Protein AF-A0A3D4AGC6-F1 (afdb_monomer)

pLDDT: mean 80.25, std 16.66, range [33.91, 98.38]

Sequence (255 aa):
MLALLFFLFFFLFILLYLIDRIMFFFGFSIHANLIHKTMGMQKKEKIRKAVYKWEDGYKKKRRNISKEISTKILPESINKVDKSLLKFFEDNLFDPAIHSITIPDSPGNYIIALKPNSKLAIKGFNPVYKQIKKYNVIYVGKASKSLYKRDYKQHFKGNNSGSSTLRKSIGVLMGLKKIKRDLGVNNKTKFEIRDEERITNWMHKNLVMFYFVNEQYDAVEQKLLDYFSPPLNLKGINSEINKEIRQYLFTIRNK

Solvent-accessible surface area (backbone atoms only — not comparable to full-atom values): 14312 Å² total; per-residue (Å²): 113,70,68,59,54,51,49,51,53,51,50,52,47,51,50,49,50,49,48,49,53,51,29,54,74,70,70,58,78,79,57,68,68,60,59,64,75,73,60,56,70,70,61,55,50,53,53,50,54,51,51,51,57,51,53,50,52,53,52,52,52,17,54,51,51,37,54,65,48,64,71,59,82,70,69,98,68,82,87,68,81,46,72,73,62,50,46,54,25,70,77,34,70,45,39,72,73,79,51,76,95,64,64,32,72,35,27,10,33,38,39,35,21,29,38,76,94,47,77,78,61,57,81,97,60,82,81,68,61,43,63,58,92,79,22,41,36,38,33,69,44,65,21,92,63,21,37,28,61,51,43,47,52,34,63,71,39,72,83,29,33,59,82,18,68,66,48,42,53,52,35,43,44,70,68,52,71,74,38,74,61,53,98,61,92,60,93,46,42,22,56,49,70,71,55,28,48,53,45,41,55,49,45,38,75,29,36,35,35,29,33,38,71,39,89,61,24,70,64,52,38,47,42,48,29,62,68,42,34,31,45,66,46,83,67,79,58,88,58,76,62,39,41,69,52,23,51,54,50,53,52,64,70,72,108

Radius of gyration: 21.25 Å; Cα contacts (8 Å, |Δi|>4): 342; chains: 1; bounding box: 61×53×45 Å

Structure (mmCIF, N/CA/C/O backbone):
data_AF-A0A3D4AGC6-F1
#
_entry.id   AF-A0A3D4AGC6-F1
#
loop_
_atom_site.group_PDB
_atom_site.id
_atom_site.type_symbol
_atom_site.label_atom_id
_atom_site.label_alt_id
_atom_site.label_comp_id
_atom_site.label_asym_id
_atom_site.label_entity_id
_atom_site.label_seq_id
_atom_site.pdbx_PDB_ins_code
_atom_site.Cartn_x
_atom_site.Cartn_y
_atom_site.Cartn_z
_atom_site.occupancy
_atom_site.B_iso_or_equiv
_atom_site.auth_seq_id
_atom_site.auth_comp_id
_atom_site.auth_asym_id
_atom_site.auth_atom_id
_atom_site.pdbx_PDB_model_num
ATOM 1 N N . MET A 1 1 ? 41.172 -34.493 -11.309 1.00 58.22 1 MET A N 1
ATOM 2 C CA . MET A 1 1 ? 40.716 -34.348 -9.905 1.00 58.22 1 MET A CA 1
ATOM 3 C C . MET A 1 1 ? 40.691 -32.887 -9.432 1.00 58.22 1 MET A C 1
ATOM 5 O O . MET A 1 1 ? 39.634 -32.438 -9.008 1.00 58.22 1 MET A O 1
ATOM 9 N N . LEU A 1 2 ? 41.772 -32.103 -9.588 1.00 54.50 2 LEU A N 1
ATOM 10 C CA . LEU A 1 2 ? 41.809 -30.678 -9.185 1.00 54.50 2 LEU A CA 1
ATOM 11 C C . LEU A 1 2 ? 40.757 -29.774 -9.862 1.00 54.50 2 LEU A C 1
ATOM 13 O O . LEU A 1 2 ? 40.160 -28.930 -9.200 1.00 54.50 2 LEU A O 1
ATOM 17 N N . ALA A 1 3 ? 40.484 -29.960 -11.156 1.00 56.06 3 ALA A N 1
ATOM 18 C CA . ALA A 1 3 ? 39.489 -29.154 -11.874 1.00 56.06 3 ALA A CA 1
ATOM 19 C C . ALA A 1 3 ? 38.048 -29.391 -11.377 1.00 56.06 3 ALA A C 1
ATOM 21 O O . ALA A 1 3 ? 37.243 -28.464 -11.337 1.00 56.06 3 ALA A O 1
ATOM 22 N N . LEU A 1 4 ? 37.741 -30.619 -10.943 1.00 58.09 4 LEU A N 1
ATOM 23 C CA . LEU A 1 4 ? 36.427 -30.985 -10.412 1.00 58.09 4 LEU A CA 1
ATOM 24 C C . LEU A 1 4 ? 36.202 -30.364 -9.024 1.00 58.09 4 LEU A C 1
ATOM 26 O O . LEU A 1 4 ? 35.142 -29.808 -8.753 1.00 58.09 4 LEU A O 1
ATOM 30 N N . LEU A 1 5 ? 37.243 -30.384 -8.184 1.00 55.34 5 LEU A N 1
A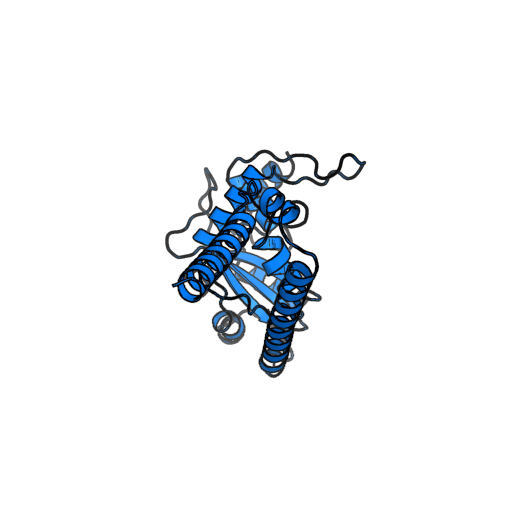TOM 31 C CA . LEU A 1 5 ? 37.276 -29.702 -6.887 1.00 55.34 5 LEU A CA 1
ATOM 32 C C . LEU A 1 5 ? 37.104 -28.186 -7.036 1.00 55.34 5 LEU A C 1
ATOM 34 O O . LEU A 1 5 ? 36.332 -27.582 -6.294 1.00 55.34 5 LEU A O 1
ATOM 38 N N . PHE A 1 6 ? 37.750 -27.576 -8.033 1.00 63.84 6 PHE A N 1
ATOM 39 C CA . PHE A 1 6 ? 37.593 -26.151 -8.327 1.00 63.84 6 PHE A CA 1
ATOM 40 C C . PHE A 1 6 ? 36.160 -25.797 -8.755 1.00 63.84 6 PHE A C 1
ATOM 42 O O . PHE A 1 6 ? 35.604 -24.802 -8.288 1.00 63.84 6 PHE A O 1
ATOM 49 N N . PHE A 1 7 ? 35.535 -26.629 -9.593 1.00 64.00 7 PHE A N 1
ATOM 50 C CA . PHE A 1 7 ? 34.146 -26.439 -10.016 1.00 64.00 7 PHE A CA 1
ATOM 51 C C . PHE A 1 7 ? 33.155 -26.587 -8.861 1.00 64.00 7 PHE A C 1
ATOM 53 O O . PHE A 1 7 ? 32.257 -25.755 -8.728 1.00 64.00 7 PHE A O 1
ATOM 60 N N . LEU A 1 8 ? 33.344 -27.584 -7.991 1.00 62.94 8 LEU A N 1
ATOM 61 C CA . LEU A 1 8 ? 32.506 -27.760 -6.805 1.00 62.94 8 LEU A CA 1
ATOM 62 C C . LEU A 1 8 ? 32.620 -26.560 -5.861 1.00 62.94 8 LEU A C 1
ATOM 64 O O . LEU A 1 8 ? 31.611 -26.048 -5.382 1.00 62.94 8 LEU A O 1
ATOM 68 N N . PHE A 1 9 ? 33.841 -26.065 -5.644 1.00 61.41 9 PHE A N 1
ATOM 69 C CA . PHE A 1 9 ? 34.087 -24.909 -4.786 1.00 61.41 9 PHE A CA 1
ATOM 70 C C . PHE A 1 9 ? 33.489 -23.625 -5.376 1.00 61.41 9 PHE A C 1
ATOM 72 O O . PHE A 1 9 ? 32.923 -22.801 -4.659 1.00 61.41 9 PHE A O 1
ATOM 79 N N . PHE A 1 10 ? 33.562 -23.463 -6.698 1.00 62.25 10 PHE A N 1
ATOM 80 C CA . PHE A 1 10 ? 32.951 -22.343 -7.408 1.00 62.25 10 PHE A CA 1
ATOM 81 C C . PHE A 1 10 ? 31.418 -22.389 -7.352 1.00 62.25 10 PHE A C 1
ATOM 83 O O . PHE A 1 10 ? 30.781 -21.357 -7.136 1.00 62.25 10 PHE A O 1
ATOM 90 N N . PHE A 1 11 ? 30.825 -23.577 -7.483 1.00 69.88 11 PHE A N 1
ATOM 91 C CA . PHE A 1 11 ? 29.379 -23.764 -7.407 1.00 69.88 11 PHE A CA 1
ATOM 92 C C . PHE A 1 11 ? 28.850 -23.550 -5.985 1.00 69.88 11 PHE A C 1
ATOM 94 O O . PHE A 1 11 ? 27.895 -22.800 -5.793 1.00 69.88 11 PHE A O 1
ATOM 101 N N . LEU A 1 12 ? 29.530 -24.109 -4.977 1.00 61.00 12 LEU A N 1
ATOM 102 C CA . LEU A 1 12 ? 29.232 -23.873 -3.564 1.00 61.00 12 LEU A CA 1
ATOM 103 C C . LEU A 1 12 ? 29.352 -22.382 -3.215 1.00 61.00 12 LEU A C 1
ATOM 105 O O . LEU A 1 12 ? 28.533 -21.848 -2.478 1.00 61.00 12 LEU A O 1
ATOM 109 N N . PHE A 1 13 ? 30.319 -21.678 -3.805 1.00 59.56 13 PHE A N 1
ATOM 110 C CA . PHE A 1 13 ? 30.496 -20.239 -3.623 1.00 59.56 13 PHE A CA 1
ATOM 111 C C . PHE A 1 13 ? 29.376 -19.406 -4.266 1.00 59.56 13 PHE A C 1
ATOM 113 O O . PHE A 1 13 ? 28.911 -18.440 -3.662 1.00 59.56 13 PHE A O 1
ATOM 120 N N . ILE A 1 14 ? 28.914 -19.766 -5.469 1.00 65.69 14 ILE A N 1
ATOM 121 C CA . ILE A 1 14 ? 27.745 -19.126 -6.095 1.00 65.69 14 ILE A CA 1
ATOM 122 C C . ILE A 1 14 ? 26.499 -19.375 -5.251 1.00 65.69 14 ILE A C 1
ATOM 124 O O . ILE A 1 14 ? 25.728 -18.446 -5.020 1.00 65.69 14 ILE A O 1
ATOM 128 N N . LEU A 1 15 ? 26.331 -20.603 -4.761 1.00 67.44 15 LEU A N 1
ATOM 129 C CA . LEU A 1 15 ? 25.211 -20.984 -3.917 1.00 67.44 15 LEU A CA 1
ATOM 130 C C . LEU A 1 15 ? 25.224 -20.195 -2.602 1.00 67.44 15 LEU A C 1
ATOM 132 O O . LEU A 1 15 ? 24.216 -19.591 -2.261 1.00 67.44 15 LEU A O 1
ATOM 136 N N . LEU A 1 16 ? 26.370 -20.103 -1.922 1.00 54.12 16 LEU A N 1
ATOM 137 C CA . LEU A 1 16 ? 26.536 -19.317 -0.697 1.00 54.12 16 LEU A CA 1
ATOM 138 C C . LEU A 1 16 ? 26.345 -17.816 -0.935 1.00 54.12 16 LEU A C 1
ATOM 140 O O . LEU A 1 16 ? 25.724 -17.156 -0.115 1.00 54.12 16 LEU A O 1
ATOM 144 N N . TYR A 1 17 ? 26.798 -17.269 -2.067 1.00 62.97 17 TYR A N 1
ATOM 145 C CA . TYR A 1 17 ? 26.553 -15.867 -2.426 1.00 62.97 17 TYR A CA 1
ATOM 146 C C . TYR A 1 17 ? 25.074 -15.594 -2.728 1.00 62.97 17 TYR A C 1
ATOM 148 O O . TYR A 1 17 ? 24.549 -14.541 -2.358 1.00 62.97 17 TYR A O 1
ATOM 156 N N . LEU A 1 18 ? 24.386 -16.529 -3.392 1.00 61.81 18 LEU A N 1
ATOM 157 C CA . LEU A 1 18 ? 22.941 -16.448 -3.582 1.00 61.81 18 LEU A CA 1
ATOM 158 C C . LEU A 1 18 ? 22.215 -16.556 -2.245 1.00 61.81 18 LEU A C 1
ATOM 160 O O . LEU A 1 18 ? 21.328 -15.747 -2.003 1.00 61.81 18 LEU A O 1
ATOM 164 N N . ILE A 1 19 ? 22.613 -17.484 -1.374 1.00 58.25 19 ILE A N 1
ATOM 165 C CA . ILE A 1 19 ? 22.057 -17.639 -0.028 1.00 58.25 19 ILE A CA 1
ATOM 166 C C . ILE A 1 19 ? 22.282 -16.361 0.778 1.00 58.25 19 ILE A C 1
ATOM 168 O O . ILE A 1 19 ? 21.319 -15.845 1.319 1.00 58.25 19 ILE A O 1
ATOM 172 N N . ASP A 1 20 ? 23.473 -15.764 0.771 1.00 47.31 20 ASP A N 1
ATOM 173 C CA . ASP A 1 20 ? 23.747 -14.494 1.456 1.00 47.31 20 ASP A CA 1
ATOM 174 C C . ASP A 1 20 ? 22.937 -13.331 0.874 1.00 47.31 20 ASP A C 1
ATOM 176 O O . ASP A 1 20 ? 22.474 -12.460 1.605 1.00 47.31 20 ASP A O 1
ATOM 180 N N . ARG A 1 21 ? 22.711 -13.301 -0.444 1.00 55.88 21 ARG A N 1
ATOM 181 C CA . ARG A 1 21 ? 21.845 -12.299 -1.085 1.00 55.88 21 ARG A CA 1
ATOM 182 C C . ARG A 1 21 ? 20.376 -12.512 -0.753 1.00 55.88 21 ARG A C 1
ATOM 184 O O . ARG A 1 21 ? 19.670 -11.522 -0.594 1.00 55.88 21 ARG A O 1
ATOM 191 N N . ILE A 1 22 ? 19.941 -13.763 -0.647 1.00 50.16 22 ILE A N 1
ATOM 192 C CA . ILE A 1 22 ? 18.605 -14.165 -0.211 1.00 50.16 22 ILE A CA 1
ATOM 193 C C . ILE A 1 22 ? 18.436 -13.818 1.277 1.00 50.16 22 ILE A C 1
ATOM 195 O O . ILE A 1 22 ? 17.457 -13.186 1.646 1.00 50.16 22 ILE A O 1
ATOM 199 N N . MET A 1 23 ? 19.425 -14.093 2.123 1.00 38.38 23 MET A N 1
ATOM 200 C CA . MET A 1 23 ? 19.427 -13.769 3.551 1.00 38.38 23 MET A CA 1
ATOM 201 C C . MET A 1 23 ? 19.531 -12.262 3.811 1.00 38.38 23 MET A C 1
ATOM 203 O O . MET A 1 23 ? 18.842 -11.760 4.691 1.00 38.38 23 MET A O 1
ATOM 207 N N . PHE A 1 24 ? 20.266 -11.507 2.988 1.00 40.19 24 PHE A N 1
ATOM 208 C CA . PHE A 1 24 ? 20.237 -10.038 2.961 1.00 40.19 24 PHE A CA 1
ATOM 209 C C . PHE A 1 24 ? 18.873 -9.505 2.500 1.00 40.19 24 PHE A C 1
ATOM 211 O O . PHE A 1 24 ? 18.422 -8.454 2.951 1.00 40.19 24 PHE A O 1
ATOM 218 N N . PHE A 1 25 ? 18.187 -10.242 1.623 1.00 42.44 25 PHE A N 1
ATOM 219 C CA . PHE A 1 25 ? 16.795 -9.980 1.258 1.00 42.44 25 PHE A CA 1
ATOM 220 C C . PHE A 1 25 ? 15.829 -10.236 2.432 1.00 42.44 25 PHE A C 1
ATOM 222 O O . PHE A 1 25 ? 14.788 -9.586 2.498 1.00 42.44 25 PHE A O 1
ATOM 229 N N . PHE A 1 26 ? 16.204 -11.119 3.366 1.00 38.00 26 PHE A N 1
ATOM 230 C CA . PHE A 1 26 ? 15.452 -11.500 4.570 1.00 38.00 26 PHE A CA 1
ATOM 231 C C . PHE A 1 26 ? 15.983 -10.902 5.892 1.00 38.00 26 PHE A C 1
ATOM 233 O O . PHE A 1 26 ? 15.492 -11.277 6.951 1.00 38.00 26 PHE A O 1
ATOM 240 N N . GLY A 1 27 ? 16.947 -9.973 5.864 1.00 33.91 27 GLY A N 1
ATOM 241 C CA . GLY A 1 27 ? 17.413 -9.246 7.058 1.00 33.91 27 GLY A CA 1
ATOM 242 C C . GLY A 1 27 ? 18.473 -9.936 7.934 1.00 33.91 27 GLY A C 1
ATOM 243 O O . GLY A 1 27 ? 19.001 -9.322 8.858 1.00 33.91 27 GLY A O 1
ATOM 244 N N . PHE A 1 28 ? 18.892 -11.165 7.622 1.00 39.72 28 PHE A N 1
ATOM 245 C CA . PHE A 1 28 ? 19.992 -11.830 8.329 1.00 39.72 28 PHE A CA 1
ATOM 246 C C . PHE A 1 28 ? 21.336 -11.476 7.674 1.00 39.72 28 PHE A C 1
ATOM 248 O O . PHE A 1 28 ? 21.740 -12.089 6.690 1.00 39.72 28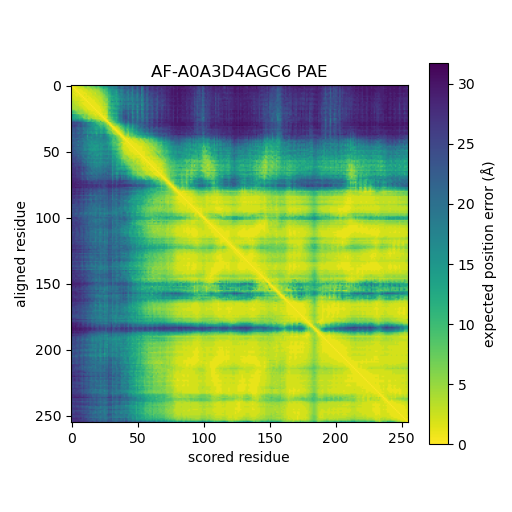 PHE A O 1
ATOM 255 N N . SER A 1 29 ? 22.051 -10.483 8.211 1.00 41.72 29 SER A N 1
ATOM 256 C CA . SER A 1 29 ? 23.400 -10.122 7.749 1.00 41.72 29 SER A CA 1
ATOM 257 C C . SER A 1 29 ? 24.447 -10.458 8.807 1.00 41.72 29 SER A C 1
ATOM 259 O O . SER A 1 29 ? 24.748 -9.628 9.660 1.00 41.72 29 SER A O 1
ATOM 261 N N . ILE A 1 30 ? 25.038 -11.653 8.722 1.00 41.41 30 ILE A N 1
ATOM 262 C CA . ILE A 1 30 ? 26.238 -12.006 9.507 1.00 41.41 30 ILE A CA 1
ATOM 263 C C . ILE A 1 30 ? 27.437 -12.355 8.593 1.00 41.41 30 ILE A C 1
ATOM 265 O O . ILE A 1 30 ? 28.574 -12.084 8.965 1.00 41.41 30 ILE A O 1
ATOM 269 N N . HIS A 1 31 ? 27.228 -12.824 7.353 1.00 41.22 31 HIS A N 1
ATOM 270 C CA . HIS A 1 31 ? 28.312 -13.394 6.526 1.00 41.22 31 HIS A CA 1
ATOM 271 C C . HIS A 1 31 ? 28.899 -12.484 5.428 1.00 41.22 31 HIS A C 1
ATOM 273 O O . HIS A 1 31 ? 30.053 -12.676 5.031 1.00 41.22 31 HIS A O 1
ATOM 279 N N . ALA A 1 32 ? 28.203 -11.414 5.019 1.00 43.31 32 ALA A N 1
ATOM 280 C CA . ALA A 1 32 ? 28.687 -10.510 3.967 1.00 43.31 32 ALA A CA 1
ATOM 281 C C . ALA A 1 32 ? 30.045 -9.856 4.303 1.00 43.31 32 ALA A C 1
ATOM 283 O O . ALA A 1 32 ? 30.882 -9.682 3.417 1.00 43.31 32 ALA A O 1
ATOM 284 N N . ASN A 1 33 ? 30.304 -9.555 5.581 1.00 39.88 33 ASN A N 1
ATOM 285 C CA . ASN A 1 33 ? 31.579 -8.984 6.034 1.00 39.88 33 ASN A CA 1
ATOM 286 C C . ASN A 1 33 ? 32.749 -9.984 5.985 1.00 39.88 33 ASN A C 1
ATOM 288 O O . ASN A 1 33 ? 33.891 -9.570 5.776 1.00 39.88 33 ASN A O 1
ATOM 292 N N . LEU A 1 34 ? 32.485 -11.287 6.124 1.00 40.34 34 LEU A N 1
ATOM 293 C CA . LEU A 1 34 ? 33.517 -12.330 6.091 1.00 40.34 34 LEU A CA 1
ATOM 294 C C . LEU A 1 34 ? 33.984 -12.609 4.649 1.00 40.34 34 LEU A C 1
ATOM 296 O O . LEU A 1 34 ? 35.178 -12.740 4.386 1.00 40.34 34 LEU A O 1
ATOM 300 N N . ILE A 1 35 ? 33.046 -12.602 3.695 1.00 46.09 35 ILE A N 1
ATOM 301 C CA . ILE A 1 35 ? 33.313 -12.785 2.257 1.00 46.09 35 ILE A CA 1
ATOM 302 C C . ILE A 1 35 ? 34.001 -11.545 1.648 1.00 46.09 35 ILE A C 1
ATOM 304 O O . ILE A 1 35 ? 34.829 -11.653 0.740 1.00 46.09 35 ILE A O 1
ATOM 308 N N . HIS A 1 36 ? 33.710 -10.344 2.164 1.00 47.53 36 HIS A N 1
ATOM 309 C CA . HIS A 1 36 ? 34.314 -9.096 1.680 1.00 47.53 36 HIS A CA 1
ATOM 310 C C . HIS A 1 36 ? 35.822 -8.991 1.976 1.00 47.53 36 HIS A C 1
ATOM 312 O O . HIS A 1 36 ? 36.560 -8.388 1.182 1.00 47.53 36 HIS A O 1
ATOM 318 N N . LYS A 1 37 ? 36.273 -9.591 3.090 1.00 53.34 37 LYS A N 1
ATOM 319 C CA . LYS A 1 37 ? 37.669 -9.578 3.562 1.00 53.34 37 LYS A CA 1
ATOM 320 C C . LYS A 1 37 ? 38.602 -10.518 2.786 1.00 53.34 37 LYS A C 1
ATOM 322 O O . LYS A 1 37 ? 39.795 -10.253 2.748 1.00 53.34 37 LYS A O 1
ATOM 327 N N . THR A 1 38 ? 38.087 -11.563 2.135 1.00 51.38 38 THR A N 1
ATOM 328 C CA . THR A 1 38 ? 38.905 -12.650 1.550 1.00 51.38 38 THR A CA 1
ATOM 329 C C . THR A 1 38 ? 39.002 -12.642 0.017 1.00 51.38 38 THR A C 1
ATOM 331 O O . THR A 1 38 ? 39.802 -13.379 -0.554 1.00 51.38 38 THR A O 1
ATOM 334 N N . MET A 1 39 ? 38.228 -11.811 -0.694 1.00 59.88 39 MET A N 1
ATOM 335 C CA . MET A 1 39 ? 38.238 -11.789 -2.167 1.00 59.88 39 MET A CA 1
ATOM 336 C C . MET A 1 39 ? 39.239 -10.801 -2.785 1.00 59.88 39 MET A C 1
ATOM 338 O O . MET A 1 39 ? 39.182 -9.595 -2.527 1.00 59.88 39 MET A O 1
ATOM 342 N N . GLY A 1 40 ? 40.045 -11.311 -3.723 1.00 67.25 40 GLY A N 1
ATOM 343 C CA . GLY A 1 40 ? 40.912 -10.520 -4.600 1.00 67.25 40 GLY A CA 1
ATOM 344 C C . GLY A 1 40 ? 40.146 -9.570 -5.535 1.00 67.25 40 GLY A C 1
ATOM 345 O O . GLY A 1 40 ? 39.026 -9.846 -5.978 1.00 67.25 40 GLY A O 1
ATOM 346 N N . MET A 1 41 ? 40.773 -8.434 -5.847 1.00 61.47 41 MET A N 1
ATOM 347 C CA . MET A 1 41 ? 40.173 -7.270 -6.518 1.00 61.47 41 MET A CA 1
ATOM 348 C C . MET A 1 41 ? 39.536 -7.594 -7.888 1.00 61.47 41 MET A C 1
ATOM 350 O O . MET A 1 41 ? 38.434 -7.137 -8.186 1.00 61.47 41 MET A O 1
ATOM 354 N N . GLN A 1 42 ? 40.156 -8.468 -8.689 1.00 63.22 42 GLN A N 1
ATOM 355 C CA . GLN A 1 42 ? 39.627 -8.872 -10.002 1.00 63.22 42 GLN A CA 1
ATOM 356 C C . GLN A 1 42 ? 38.310 -9.665 -9.918 1.00 63.22 42 GLN A C 1
ATOM 358 O O . GLN A 1 42 ? 37.429 -9.511 -10.769 1.00 63.22 42 GLN A O 1
ATOM 363 N N . LYS A 1 43 ? 38.140 -10.503 -8.884 1.00 62.78 43 LYS A N 1
ATOM 364 C CA . LYS A 1 43 ? 36.906 -11.281 -8.672 1.00 62.78 43 LYS A CA 1
ATOM 365 C C . LYS A 1 43 ? 35.752 -10.363 -8.259 1.00 62.78 43 LYS A C 1
ATOM 367 O O . LYS A 1 43 ? 34.635 -10.535 -8.747 1.00 62.78 43 LYS A O 1
ATOM 372 N N . LYS A 1 44 ? 36.041 -9.336 -7.448 1.00 60.97 44 LYS A N 1
ATOM 373 C CA . LYS A 1 44 ? 35.082 -8.281 -7.073 1.00 60.97 44 LYS A CA 1
ATOM 374 C C . LYS A 1 44 ? 34.577 -7.522 -8.303 1.00 60.97 44 LYS A C 1
ATOM 376 O O . LYS A 1 44 ? 33.368 -7.362 -8.460 1.00 60.97 44 LYS A O 1
ATOM 381 N N . GLU A 1 45 ? 35.472 -7.138 -9.211 1.00 68.19 45 GLU A N 1
ATOM 382 C CA . GLU A 1 45 ? 35.090 -6.386 -10.413 1.00 68.19 45 GLU A CA 1
ATOM 383 C C . GLU A 1 45 ? 34.267 -7.225 -11.406 1.00 68.19 45 GLU A C 1
ATOM 385 O O . GLU A 1 45 ? 33.294 -6.730 -11.976 1.00 68.19 45 GLU A O 1
ATOM 390 N N . LYS A 1 46 ? 34.572 -8.522 -11.570 1.00 67.31 46 LYS A N 1
ATOM 391 C CA . LYS A 1 46 ? 33.747 -9.433 -12.390 1.00 67.31 46 LYS A CA 1
ATOM 392 C C . LYS A 1 46 ? 32.320 -9.565 -11.850 1.00 67.31 46 LYS A C 1
ATOM 394 O O . LYS A 1 46 ? 31.368 -9.452 -12.622 1.00 67.31 46 LYS A O 1
ATOM 399 N N . ILE A 1 47 ? 32.164 -9.756 -10.537 1.00 60.84 47 ILE A N 1
ATOM 400 C CA . ILE A 1 47 ? 30.844 -9.821 -9.886 1.00 60.84 47 ILE A CA 1
ATOM 401 C C . ILE A 1 47 ? 30.101 -8.495 -10.072 1.00 60.84 47 ILE A C 1
ATOM 403 O O . ILE A 1 47 ? 28.939 -8.488 -10.471 1.00 60.84 47 ILE A O 1
ATOM 407 N N . ARG A 1 48 ? 30.781 -7.367 -9.849 1.00 63.56 48 ARG A N 1
ATOM 408 C CA . ARG A 1 48 ? 30.217 -6.026 -10.027 1.00 63.56 48 ARG A CA 1
ATOM 409 C C . ARG A 1 48 ? 29.693 -5.812 -11.451 1.00 63.56 48 ARG A C 1
ATOM 411 O O . ARG A 1 48 ? 28.537 -5.429 -11.616 1.00 63.56 48 ARG A O 1
ATOM 418 N N . LYS A 1 49 ? 30.489 -6.125 -12.479 1.00 67.88 49 LYS A N 1
ATOM 419 C CA . LYS A 1 49 ? 30.077 -6.025 -13.893 1.00 67.88 49 LYS A CA 1
ATOM 420 C C . LYS A 1 49 ? 28.887 -6.932 -14.228 1.00 67.88 49 LYS A C 1
ATOM 422 O O . LYS A 1 49 ? 27.976 -6.501 -14.934 1.00 67.88 49 LYS A O 1
ATOM 427 N N . ALA A 1 50 ? 28.859 -8.156 -13.699 1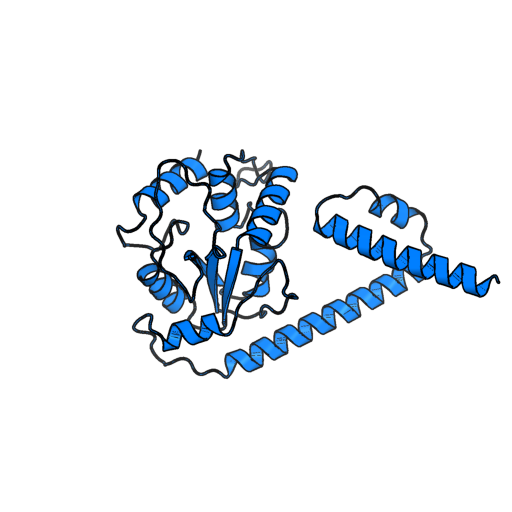.00 61.28 50 ALA A N 1
ATOM 428 C CA . ALA A 1 50 ? 27.735 -9.074 -13.885 1.00 61.28 50 ALA A CA 1
ATOM 429 C C . ALA A 1 50 ? 26.437 -8.535 -13.256 1.00 61.28 50 ALA A C 1
ATOM 431 O O . ALA A 1 50 ? 25.383 -8.584 -13.890 1.00 61.28 50 ALA A O 1
ATOM 432 N N . VAL A 1 51 ? 26.523 -7.955 -12.053 1.00 57.78 51 VAL A N 1
ATOM 433 C CA . VAL A 1 51 ? 25.387 -7.306 -11.378 1.00 57.78 51 VAL A CA 1
ATOM 434 C C . VAL A 1 51 ? 24.869 -6.119 -12.190 1.00 57.78 51 VAL A C 1
ATOM 436 O O . VAL A 1 51 ? 23.666 -6.038 -12.422 1.00 57.78 51 VAL A O 1
ATOM 439 N N . TYR A 1 52 ? 25.748 -5.239 -12.684 1.00 64.19 52 TYR A N 1
ATOM 440 C CA . TYR A 1 52 ? 25.333 -4.105 -13.521 1.00 64.19 52 TYR A CA 1
ATOM 441 C C . TYR A 1 52 ? 24.599 -4.556 -14.788 1.00 64.19 52 TYR A C 1
ATOM 443 O O . TYR A 1 52 ? 23.498 -4.080 -15.067 1.00 64.19 52 TYR A O 1
ATOM 451 N N . LYS A 1 53 ? 25.158 -5.531 -15.516 1.00 62.81 53 LYS A N 1
ATOM 452 C CA . LYS A 1 53 ? 24.531 -6.086 -16.726 1.00 62.81 53 LYS A CA 1
ATOM 453 C C . LYS A 1 53 ? 23.153 -6.690 -16.430 1.00 62.81 53 LYS A C 1
ATOM 455 O O . LYS A 1 53 ? 22.216 -6.505 -17.206 1.00 62.81 53 LYS A O 1
ATOM 460 N N . TRP A 1 54 ? 23.019 -7.385 -15.301 1.00 66.12 54 TRP A N 1
ATOM 461 C CA . TRP A 1 54 ? 21.749 -7.945 -14.840 1.00 66.12 54 TRP A CA 1
ATOM 462 C C . TRP A 1 54 ? 20.724 -6.845 -14.515 1.00 66.12 54 TRP A C 1
ATOM 464 O O . TRP A 1 54 ? 19.598 -6.889 -15.013 1.00 66.12 54 TRP A O 1
ATOM 474 N N . GLU A 1 55 ? 21.105 -5.814 -13.755 1.00 62.47 55 GLU A N 1
ATOM 475 C CA . GLU A 1 55 ? 20.216 -4.695 -13.413 1.00 62.47 55 GLU A CA 1
ATOM 476 C C . GLU A 1 55 ? 19.728 -3.922 -14.644 1.00 62.47 55 GLU A C 1
ATOM 478 O O . GLU A 1 55 ? 18.550 -3.551 -14.719 1.00 62.47 55 GLU A O 1
ATOM 483 N N . ASP A 1 56 ? 20.610 -3.692 -15.616 1.00 69.81 56 ASP A N 1
ATOM 484 C CA . ASP A 1 56 ? 20.270 -2.994 -16.855 1.00 69.81 56 ASP A CA 1
ATOM 485 C C . ASP A 1 56 ? 19.310 -3.804 -17.731 1.00 69.81 56 ASP A C 1
ATOM 487 O O . ASP A 1 56 ? 18.371 -3.232 -18.296 1.00 69.81 56 ASP A O 1
ATOM 491 N N . GLY A 1 57 ? 19.446 -5.134 -17.754 1.00 70.06 57 GLY A N 1
ATOM 492 C CA . GLY A 1 57 ? 18.473 -6.027 -18.387 1.00 70.06 57 GLY A CA 1
ATOM 493 C C . GLY A 1 57 ? 17.060 -5.853 -17.815 1.00 70.06 57 GLY A C 1
ATOM 494 O O . GLY A 1 57 ? 16.100 -5.649 -18.563 1.00 70.06 57 GLY A O 1
ATOM 495 N N . TYR A 1 58 ? 16.923 -5.826 -16.485 1.00 67.81 58 TYR A N 1
ATOM 496 C CA . TYR A 1 58 ? 15.630 -5.591 -15.829 1.00 67.81 58 TYR A CA 1
ATOM 497 C C . TYR A 1 58 ? 15.096 -4.171 -16.048 1.00 67.81 58 TYR A C 1
ATOM 499 O O . TYR A 1 58 ? 13.888 -3.993 -16.214 1.00 67.81 58 TYR A O 1
ATOM 507 N N . LYS A 1 59 ? 15.962 -3.146 -16.071 1.00 70.56 59 LYS A N 1
ATOM 508 C CA . LYS A 1 59 ? 15.549 -1.773 -16.423 1.00 70.56 59 LYS A CA 1
ATOM 509 C C . LYS A 1 59 ? 14.985 -1.716 -17.841 1.00 70.56 59 LYS A C 1
ATOM 511 O O . LYS A 1 59 ? 13.932 -1.113 -18.038 1.00 70.56 59 LYS A O 1
ATOM 516 N N . LYS A 1 60 ? 15.649 -2.356 -18.809 1.00 72.38 60 LYS A N 1
ATOM 517 C CA . LYS A 1 60 ? 15.182 -2.422 -20.200 1.00 72.38 60 LYS A CA 1
ATOM 518 C C . LYS A 1 60 ? 13.832 -3.137 -20.293 1.00 72.38 60 LYS A C 1
ATOM 520 O O . LYS A 1 60 ? 12.913 -2.596 -20.898 1.00 72.38 60 LYS A O 1
ATOM 525 N N . LYS A 1 61 ? 13.676 -4.279 -19.609 1.00 73.69 61 LYS A N 1
ATOM 526 C CA . LYS A 1 61 ? 12.401 -5.015 -19.542 1.00 73.69 61 LYS A CA 1
ATOM 527 C C . LYS A 1 61 ? 11.263 -4.144 -18.998 1.00 73.69 61 LYS A C 1
ATOM 529 O O . LYS A 1 61 ? 10.213 -4.077 -19.624 1.00 73.69 61 LYS A O 1
ATOM 534 N N . ARG A 1 62 ? 11.481 -3.415 -17.894 1.00 73.50 62 ARG A N 1
ATOM 535 C CA . ARG A 1 62 ? 10.467 -2.501 -17.328 1.00 73.50 62 ARG A CA 1
ATOM 536 C C . ARG A 1 62 ? 10.069 -1.385 -18.290 1.00 73.50 62 ARG A C 1
ATOM 538 O O . ARG A 1 62 ? 8.885 -1.110 -18.414 1.00 73.50 62 ARG A O 1
ATOM 545 N N . ARG A 1 63 ? 11.032 -0.768 -18.985 1.00 74.31 63 ARG A N 1
ATOM 546 C CA . ARG A 1 63 ? 10.739 0.274 -19.987 1.00 74.31 63 ARG A CA 1
ATOM 547 C C . ARG A 1 63 ? 9.909 -0.258 -21.152 1.00 74.31 63 ARG A C 1
ATOM 549 O O . ARG A 1 63 ? 9.038 0.452 -21.637 1.00 74.31 63 ARG A O 1
ATOM 556 N N . ASN A 1 64 ? 10.168 -1.486 -21.595 1.00 74.19 64 ASN A N 1
ATOM 557 C CA . ASN A 1 64 ? 9.384 -2.103 -22.663 1.00 74.19 64 ASN A CA 1
ATOM 558 C C . ASN A 1 64 ? 7.939 -2.365 -22.211 1.00 74.19 64 ASN A C 1
ATOM 560 O O . ASN A 1 64 ? 7.020 -1.992 -22.927 1.00 74.19 64 ASN A O 1
ATOM 564 N N . ILE A 1 65 ? 7.749 -2.891 -20.994 1.00 73.81 65 ILE A N 1
ATOM 565 C CA . ILE A 1 65 ? 6.415 -3.080 -20.397 1.00 73.81 65 ILE A CA 1
ATOM 566 C C . ILE A 1 65 ? 5.688 -1.734 -20.263 1.00 73.81 65 ILE A C 1
ATOM 568 O O . ILE A 1 65 ? 4.519 -1.632 -20.613 1.00 73.81 65 ILE A O 1
ATOM 572 N N . SER A 1 66 ? 6.374 -0.679 -19.805 1.00 70.88 66 SER A N 1
ATOM 573 C CA . SER A 1 66 ? 5.801 0.673 -19.754 1.00 70.88 66 SER A CA 1
ATOM 574 C C . SER A 1 66 ? 5.263 1.122 -21.117 1.00 70.88 66 SER A C 1
ATOM 576 O O . SER A 1 66 ? 4.146 1.625 -21.183 1.00 70.88 66 SER A O 1
ATOM 578 N N . LYS A 1 67 ? 6.035 0.919 -22.196 1.00 68.94 67 LYS A N 1
ATOM 579 C CA . LYS A 1 67 ? 5.623 1.280 -23.562 1.00 68.94 67 LYS A CA 1
ATOM 580 C C . LYS A 1 67 ? 4.392 0.490 -24.013 1.00 68.94 67 LYS A C 1
ATOM 582 O O . LYS A 1 67 ? 3.444 1.091 -24.500 1.00 68.94 67 LYS A O 1
ATOM 587 N N . GLU A 1 68 ? 4.382 -0.821 -23.791 1.00 71.69 68 GLU A N 1
ATOM 588 C CA . GLU A 1 68 ? 3.265 -1.706 -24.154 1.00 71.69 68 GLU A CA 1
ATOM 589 C C . GLU A 1 68 ? 1.971 -1.383 -23.385 1.00 71.69 68 GLU A C 1
ATOM 591 O O . GLU A 1 68 ? 0.874 -1.464 -23.931 1.00 71.69 68 GLU A O 1
ATOM 596 N N . ILE A 1 69 ? 2.072 -0.976 -22.116 1.00 69.56 69 ILE A N 1
ATOM 597 C CA . ILE A 1 69 ? 0.890 -0.575 -21.342 1.00 69.56 69 ILE A CA 1
ATOM 598 C C . ILE A 1 69 ? 0.422 0.828 -21.754 1.00 69.56 69 ILE A C 1
ATOM 600 O O . ILE A 1 69 ? -0.782 1.048 -21.837 1.00 69.56 69 ILE A O 1
ATOM 604 N N . SER A 1 70 ? 1.336 1.757 -22.065 1.00 65.00 70 SER A N 1
ATOM 605 C CA . SER A 1 70 ? 0.973 3.127 -22.472 1.00 65.00 70 SER A CA 1
ATOM 606 C C . SER A 1 70 ? 0.196 3.208 -23.788 1.00 65.00 70 SER A C 1
ATOM 608 O O . SER A 1 70 ? -0.517 4.180 -24.008 1.00 65.00 70 SER A O 1
ATOM 610 N N . THR A 1 71 ? 0.284 2.190 -24.650 1.00 62.22 71 THR A N 1
ATOM 611 C CA . THR A 1 71 ? -0.512 2.120 -25.885 1.00 62.22 71 THR A CA 1
ATOM 612 C C . THR A 1 71 ? -1.971 1.732 -25.640 1.00 62.22 71 THR A C 1
ATOM 614 O O . THR A 1 71 ? -2.778 1.791 -26.565 1.00 62.22 71 THR A O 1
ATOM 617 N N . LYS A 1 72 ? -2.344 1.333 -24.414 1.00 66.06 72 LYS A N 1
ATOM 618 C CA . LYS A 1 72 ? -3.748 1.108 -24.054 1.00 66.06 72 LYS A CA 1
ATOM 619 C C . LYS A 1 72 ? -4.435 2.460 -23.857 1.00 66.06 72 LYS A C 1
ATOM 621 O O . LYS A 1 72 ? -4.156 3.169 -22.894 1.00 66.06 72 LYS A O 1
ATOM 626 N N . ILE A 1 73 ? -5.332 2.799 -24.780 1.00 60.16 73 ILE A N 1
ATOM 627 C CA . ILE A 1 73 ? -6.079 4.058 -24.762 1.00 60.16 73 ILE A CA 1
ATOM 628 C C . ILE A 1 73 ? -7.031 4.057 -23.565 1.00 60.16 73 ILE A C 1
ATOM 630 O O . ILE A 1 73 ? -7.911 3.203 -23.442 1.00 60.16 73 ILE A O 1
ATOM 634 N N . LEU A 1 74 ? -6.837 5.029 -22.679 1.00 65.75 74 LEU A N 1
ATOM 635 C CA . LEU A 1 74 ? -7.839 5.415 -21.699 1.00 65.75 74 LEU A CA 1
ATOM 636 C C . LEU A 1 74 ? -8.954 6.202 -22.384 1.00 65.75 74 LEU A C 1
ATOM 638 O O . LEU A 1 74 ? -8.650 7.033 -23.240 1.00 65.75 74 LEU A O 1
ATOM 642 N N . PRO A 1 75 ? -10.222 6.017 -21.982 1.00 62.69 75 PRO A N 1
ATOM 643 C CA . PRO A 1 75 ? -11.265 6.961 -22.351 1.00 62.69 75 PRO A CA 1
ATOM 644 C C . PRO A 1 75 ? -10.854 8.371 -21.908 1.00 62.69 75 PRO A C 1
ATOM 646 O O . PRO A 1 75 ? -10.349 8.536 -20.797 1.00 62.69 75 PRO A O 1
ATOM 649 N N . GLU A 1 76 ? -11.111 9.386 -22.737 1.00 62.56 76 GLU A N 1
ATOM 650 C CA . GLU A 1 76 ? -10.754 10.785 -22.440 1.00 62.56 76 GLU A CA 1
ATOM 651 C C . GLU A 1 76 ? -11.345 11.286 -21.110 1.00 62.56 76 GLU A C 1
ATOM 653 O O . GLU A 1 76 ? -10.762 12.157 -20.463 1.00 62.56 76 GLU A O 1
ATOM 658 N N . SER A 1 77 ? -12.448 10.684 -20.641 1.00 62.12 77 SER A N 1
ATOM 659 C CA . SER A 1 77 ? -12.998 10.927 -19.306 1.00 62.12 77 SER A CA 1
ATOM 660 C C . SER A 1 77 ? -13.357 9.634 -18.559 1.00 62.12 77 SER A C 1
ATOM 662 O O . SER A 1 77 ? -14.275 8.897 -18.922 1.00 62.12 77 SER A O 1
ATOM 664 N N . ILE A 1 78 ? -12.662 9.369 -17.445 1.00 69.31 78 ILE A N 1
ATOM 665 C CA . ILE A 1 78 ? -13.092 8.363 -16.463 1.00 69.31 78 ILE A CA 1
ATOM 666 C C . ILE A 1 78 ? -14.118 9.005 -15.526 1.00 69.31 78 ILE A C 1
ATOM 668 O O . ILE A 1 78 ? -13.785 9.606 -14.501 1.00 69.31 78 ILE A O 1
ATOM 672 N N . ASN A 1 79 ? -15.396 8.848 -15.861 1.00 74.19 79 ASN A N 1
ATOM 673 C CA . ASN A 1 79 ? -16.481 9.431 -15.067 1.00 74.19 79 ASN A CA 1
ATOM 674 C C . ASN A 1 79 ? -16.876 8.558 -13.862 1.00 74.19 79 ASN A C 1
ATOM 676 O O . ASN A 1 79 ? -17.301 9.088 -12.829 1.00 74.19 79 ASN A O 1
ATOM 680 N N . LYS A 1 80 ? -16.665 7.236 -13.943 1.00 83.12 80 LYS A N 1
ATOM 681 C CA . LYS A 1 80 ? -16.953 6.261 -12.877 1.00 83.12 80 LYS A CA 1
ATOM 682 C C . LYS A 1 80 ? -15.988 5.071 -12.908 1.00 83.12 80 LYS A C 1
ATOM 684 O O . LYS A 1 80 ? -15.379 4.794 -13.935 1.00 83.12 80 LYS A O 1
ATOM 689 N N . VAL A 1 81 ? -15.891 4.347 -11.791 1.00 86.69 81 VAL A N 1
ATOM 690 C CA . VAL A 1 81 ? -15.245 3.026 -11.765 1.00 86.69 81 VAL A CA 1
ATOM 691 C C . VAL A 1 81 ? -16.233 1.991 -12.293 1.00 86.69 81 VAL A C 1
ATOM 693 O O . VAL A 1 81 ? -17.284 1.771 -11.693 1.00 86.69 81 VAL A O 1
ATOM 696 N N . ASP A 1 82 ? -15.897 1.360 -13.413 1.00 87.31 82 ASP A N 1
ATOM 697 C CA . ASP A 1 82 ? -16.675 0.285 -14.024 1.00 87.31 82 ASP A CA 1
ATOM 698 C C . ASP A 1 82 ? -15.799 -0.928 -14.376 1.00 87.31 82 ASP A C 1
ATOM 700 O O . ASP A 1 82 ? -14.595 -0.959 -14.101 1.00 87.31 82 ASP A O 1
ATOM 704 N N . LYS A 1 83 ? -16.414 -1.957 -14.973 1.00 86.38 83 LYS A N 1
ATOM 705 C CA . LYS A 1 83 ? -15.715 -3.188 -15.367 1.00 86.38 83 LYS A CA 1
ATOM 706 C C . LYS A 1 83 ? -14.557 -2.917 -16.335 1.00 86.38 83 LYS A C 1
ATOM 708 O O . LYS A 1 83 ? -13.549 -3.612 -16.249 1.00 86.38 83 LYS A O 1
ATOM 713 N N . SER A 1 84 ? -14.679 -1.925 -17.220 1.00 86.94 84 SER A N 1
ATOM 714 C CA . SER A 1 84 ? -13.629 -1.587 -18.187 1.00 86.94 84 SER A CA 1
ATOM 715 C C . SER A 1 84 ? -12.400 -1.004 -17.491 1.00 86.94 84 SER A C 1
ATOM 717 O O . SER A 1 84 ? -11.283 -1.457 -17.734 1.00 86.94 84 SER A O 1
ATOM 719 N N . LEU A 1 85 ? -12.604 -0.093 -16.532 1.00 89.62 85 LEU A N 1
ATOM 720 C CA . LEU A 1 85 ? -11.506 0.478 -15.760 1.00 89.62 85 LEU A CA 1
ATOM 721 C C . LEU A 1 85 ? -10.823 -0.589 -14.902 1.00 89.62 85 LEU A C 1
ATOM 723 O O . LEU A 1 85 ? -9.597 -0.689 -14.883 1.00 89.62 85 LEU A O 1
ATOM 727 N N . LEU A 1 86 ? -11.614 -1.408 -14.203 1.00 93.56 86 LEU A N 1
ATOM 728 C CA . LEU A 1 86 ? -11.095 -2.485 -13.361 1.00 93.56 86 LEU A CA 1
ATOM 729 C C . LEU A 1 86 ? -10.288 -3.501 -14.173 1.00 93.56 86 LEU A C 1
ATOM 731 O O . LEU A 1 86 ? -9.270 -3.987 -13.682 1.00 93.56 86 LEU A O 1
ATOM 735 N N . LYS A 1 87 ? -10.663 -3.758 -15.432 1.00 90.81 87 LYS A N 1
ATOM 736 C CA . LYS A 1 87 ? -9.936 -4.673 -16.317 1.00 90.81 87 LYS A CA 1
ATOM 737 C C . LYS A 1 87 ? -8.466 -4.272 -16.506 1.00 90.81 87 LYS A C 1
ATOM 739 O O . LYS A 1 87 ? -7.601 -5.146 -16.471 1.00 90.81 87 LYS A O 1
ATOM 744 N N . PHE A 1 88 ? -8.157 -2.974 -16.600 1.00 90.94 88 PHE A N 1
ATOM 745 C CA . PHE A 1 88 ? -6.767 -2.505 -16.695 1.00 90.94 88 PHE A CA 1
ATOM 746 C C . PHE A 1 88 ? -5.919 -2.880 -15.474 1.00 90.94 88 PHE A C 1
ATOM 748 O O . PHE A 1 88 ? -4.745 -3.221 -15.625 1.00 90.94 88 PHE A O 1
ATOM 755 N N . PHE A 1 89 ? -6.508 -2.851 -14.278 1.00 94.12 89 PHE A N 1
ATOM 756 C CA . PHE A 1 89 ? -5.849 -3.293 -13.048 1.00 94.12 89 PHE A CA 1
ATOM 757 C C . PHE A 1 89 ? -5.749 -4.814 -12.994 1.00 94.12 89 PHE A C 1
ATOM 759 O O . PHE A 1 89 ? -4.701 -5.363 -12.667 1.00 94.12 89 PHE A O 1
ATOM 766 N N . GLU A 1 90 ? -6.837 -5.504 -13.325 1.00 93.19 90 GLU A N 1
ATOM 767 C CA . GLU A 1 90 ? -6.952 -6.956 -13.251 1.00 93.19 90 GLU A CA 1
ATOM 768 C C . GLU A 1 90 ? -5.957 -7.714 -14.134 1.00 93.19 90 GLU A C 1
ATOM 770 O O . GLU A 1 90 ? -5.578 -8.837 -13.779 1.00 93.19 90 GLU A O 1
ATOM 775 N N . ASP A 1 91 ? -5.542 -7.119 -15.251 1.00 89.62 91 ASP A N 1
ATOM 776 C CA . ASP A 1 91 ? -4.513 -7.656 -16.148 1.00 89.62 91 ASP A CA 1
ATOM 777 C C . ASP A 1 91 ? -3.086 -7.473 -15.598 1.00 89.62 91 ASP A C 1
ATOM 779 O O . ASP A 1 91 ? -2.146 -8.110 -16.066 1.00 89.62 91 ASP A O 1
ATOM 783 N N . ASN A 1 92 ? -2.916 -6.629 -14.579 1.00 91.62 92 ASN A N 1
ATOM 784 C CA . ASN A 1 92 ? -1.633 -6.190 -14.042 1.00 91.62 92 ASN A CA 1
ATOM 785 C C . ASN A 1 92 ? -1.520 -6.530 -12.547 1.00 91.62 92 ASN A C 1
ATOM 787 O O . ASN A 1 92 ? -1.493 -5.656 -11.677 1.00 91.62 92 ASN A O 1
ATOM 791 N N . LEU A 1 93 ? -1.451 -7.829 -12.248 1.00 92.88 93 LEU A N 1
ATOM 792 C CA . LEU A 1 93 ? -1.301 -8.358 -10.891 1.00 92.88 93 LEU A CA 1
ATOM 793 C C . LEU A 1 93 ? 0.173 -8.607 -10.535 1.00 92.88 93 LEU A C 1
ATOM 795 O O . LEU A 1 93 ? 0.886 -9.362 -11.195 1.00 92.88 93 LEU A O 1
ATOM 799 N N . PHE A 1 94 ? 0.603 -8.055 -9.409 1.00 92.25 94 PHE A N 1
ATOM 800 C CA . PHE A 1 94 ? 1.882 -8.329 -8.774 1.00 92.25 94 PHE A CA 1
ATOM 801 C C . PHE A 1 94 ? 1.682 -9.023 -7.421 1.00 92.25 94 PHE A C 1
ATOM 803 O O . PHE A 1 94 ? 1.119 -8.445 -6.488 1.00 92.25 94 PHE A O 1
ATOM 810 N N . ASP A 1 95 ? 2.180 -10.256 -7.307 1.00 92.19 95 ASP A N 1
ATOM 811 C CA . ASP A 1 95 ? 2.316 -10.959 -6.034 1.00 92.19 95 ASP A CA 1
ATOM 812 C C . ASP A 1 95 ? 3.791 -10.921 -5.591 1.00 92.19 95 ASP A C 1
ATOM 814 O O . ASP A 1 95 ? 4.631 -11.564 -6.230 1.00 92.19 95 ASP A O 1
ATOM 818 N N . PRO A 1 96 ? 4.132 -10.197 -4.509 1.00 88.19 96 PRO A N 1
ATOM 819 C CA . PRO A 1 96 ? 5.512 -10.057 -4.044 1.00 88.19 96 PRO A CA 1
ATOM 820 C C . PRO A 1 96 ? 6.182 -11.381 -3.648 1.00 88.19 96 PRO A C 1
ATOM 822 O O . PRO A 1 96 ? 7.409 -11.433 -3.627 1.00 88.19 96 PRO A O 1
ATOM 825 N N . ALA A 1 97 ? 5.413 -12.433 -3.343 1.00 86.06 97 ALA A N 1
ATOM 826 C CA . ALA A 1 97 ? 5.959 -13.719 -2.915 1.00 86.06 97 ALA A CA 1
ATOM 827 C C . ALA A 1 97 ? 6.446 -14.597 -4.079 1.00 86.06 97 ALA A C 1
ATOM 829 O O . ALA A 1 97 ? 7.272 -15.479 -3.863 1.00 86.06 97 ALA A O 1
ATOM 830 N N . ILE A 1 98 ? 5.921 -14.392 -5.293 1.00 84.50 98 ILE A N 1
ATOM 831 C CA . ILE A 1 98 ? 6.151 -15.307 -6.426 1.00 84.50 98 ILE A CA 1
ATOM 832 C C . ILE A 1 98 ? 6.526 -14.601 -7.730 1.00 84.50 98 ILE A C 1
ATOM 834 O O . ILE A 1 98 ? 7.182 -15.197 -8.582 1.00 84.50 98 ILE A O 1
ATOM 838 N N . HIS A 1 99 ? 6.133 -13.340 -7.926 1.00 81.62 99 HIS A N 1
ATOM 839 C CA . HIS A 1 99 ? 6.413 -12.634 -9.171 1.00 81.62 99 HIS A CA 1
ATOM 840 C C . HIS A 1 99 ? 7.792 -11.977 -9.139 1.00 81.62 99 HIS A C 1
ATOM 842 O O . HIS A 1 99 ? 8.160 -11.257 -8.210 1.00 81.62 99 HIS A O 1
ATOM 848 N N . SER A 1 100 ? 8.537 -12.154 -10.232 1.00 75.69 100 SER A N 1
ATOM 849 C CA . SER A 1 100 ? 9.704 -11.318 -10.513 1.00 75.69 100 SER A CA 1
ATOM 850 C C . SER A 1 100 ? 9.292 -9.847 -10.662 1.00 75.69 100 SER A C 1
ATOM 852 O O . SER A 1 100 ? 8.163 -9.531 -11.036 1.00 75.69 100 SER A O 1
ATOM 854 N N . ILE A 1 101 ? 10.212 -8.925 -10.379 1.00 75.81 101 ILE A N 1
ATOM 855 C CA . ILE A 1 101 ? 9.891 -7.499 -10.273 1.00 75.81 101 ILE A CA 1
ATOM 856 C C . ILE A 1 101 ? 9.743 -6.866 -11.665 1.00 75.81 101 ILE A C 1
ATOM 858 O O . ILE A 1 101 ? 10.701 -6.334 -12.236 1.00 75.81 101 ILE A O 1
ATOM 862 N N . THR A 1 102 ? 8.527 -6.914 -12.199 1.00 76.88 102 THR A N 1
ATOM 863 C CA . THR A 1 102 ? 8.161 -6.405 -13.531 1.00 76.88 102 THR A CA 1
ATOM 864 C C . THR A 1 102 ? 7.363 -5.103 -13.499 1.00 76.88 102 THR A C 1
ATOM 866 O O . THR A 1 102 ? 6.981 -4.608 -14.554 1.00 76.88 102 THR A O 1
ATOM 869 N N . ILE A 1 103 ? 7.159 -4.515 -12.314 1.00 83.69 103 ILE A N 1
ATOM 870 C CA . ILE A 1 103 ? 6.379 -3.281 -12.139 1.00 83.69 103 ILE A CA 1
ATOM 871 C C . ILE A 1 103 ? 6.994 -2.135 -12.973 1.00 83.69 103 ILE A C 1
ATOM 873 O O . ILE A 1 103 ? 8.200 -1.894 -12.841 1.00 83.69 103 ILE A O 1
ATOM 877 N N . PRO A 1 104 ? 6.202 -1.423 -13.796 1.00 86.75 104 PRO A N 1
ATOM 878 C CA . PRO A 1 104 ? 6.663 -0.335 -14.663 1.00 86.75 104 PRO A CA 1
ATOM 879 C C . PRO A 1 104 ? 7.312 0.845 -13.923 1.00 86.75 104 PRO A C 1
ATOM 881 O O . PRO A 1 104 ? 6.933 1.196 -12.805 1.00 86.75 104 PRO A O 1
ATOM 884 N N . ASP A 1 105 ? 8.270 1.510 -14.574 1.00 87.62 105 ASP A N 1
ATOM 885 C CA . ASP A 1 105 ? 8.884 2.761 -14.090 1.00 87.62 105 ASP A CA 1
ATOM 886 C C . ASP A 1 105 ? 8.168 3.972 -14.714 1.00 87.62 105 ASP A C 1
ATOM 888 O O . ASP A 1 105 ? 8.778 4.760 -15.431 1.00 87.62 105 ASP A O 1
ATOM 892 N N . SER A 1 106 ? 6.854 4.056 -14.487 1.00 88.69 106 SER A N 1
ATOM 893 C CA . SER A 1 106 ? 5.946 5.045 -15.093 1.00 88.69 106 SER A CA 1
ATOM 894 C C . SER A 1 106 ? 4.906 5.550 -14.085 1.00 88.69 106 SER A C 1
ATOM 896 O O . SER A 1 106 ? 4.713 4.889 -13.056 1.00 88.69 106 SER A O 1
ATOM 898 N N . PRO A 1 107 ? 4.244 6.692 -14.346 1.00 91.75 107 PRO A N 1
ATOM 899 C CA . PRO A 1 107 ? 3.115 7.161 -13.549 1.00 91.75 107 PRO A CA 1
ATOM 900 C C . PRO A 1 107 ? 1.924 6.195 -13.576 1.00 91.75 107 PRO A C 1
ATOM 902 O O . PRO A 1 107 ? 1.798 5.365 -14.480 1.00 91.75 107 PRO A O 1
ATOM 905 N N . GLY A 1 108 ? 1.059 6.280 -12.567 1.00 94.38 108 GLY A N 1
ATOM 906 C CA . GLY A 1 108 ? -0.171 5.497 -12.529 1.00 94.38 108 GLY A CA 1
ATOM 907 C C . GLY A 1 108 ? -0.754 5.298 -11.138 1.00 94.38 108 GLY A C 1
ATOM 908 O O . GLY A 1 108 ? -0.393 5.978 -10.174 1.00 94.38 108 GLY A O 1
ATOM 909 N N . ASN A 1 109 ? -1.637 4.310 -11.028 1.00 95.56 109 ASN A N 1
ATOM 910 C CA . ASN A 1 109 ? -2.322 3.942 -9.792 1.00 95.56 109 ASN A CA 1
ATOM 911 C C . ASN A 1 109 ? -2.038 2.504 -9.392 1.00 95.56 109 ASN A C 1
ATOM 913 O O . ASN A 1 109 ? -1.708 1.657 -10.224 1.00 95.56 109 ASN A O 1
ATOM 917 N N . TYR A 1 110 ? -2.246 2.221 -8.113 1.00 95.81 110 TYR A N 1
ATOM 918 C CA . TYR A 1 110 ? -2.151 0.879 -7.569 1.00 95.81 110 TYR A CA 1
ATOM 919 C C . TYR A 1 110 ? -3.219 0.625 -6.508 1.00 95.81 110 TYR A C 1
ATOM 921 O O . TYR A 1 110 ? -3.637 1.516 -5.766 1.00 95.81 110 TYR A O 1
ATOM 929 N N . ILE A 1 111 ? -3.646 -0.631 -6.438 1.00 97.62 111 ILE A N 1
ATOM 930 C CA . ILE A 1 111 ? -4.619 -1.155 -5.488 1.00 97.62 111 ILE A CA 1
ATOM 931 C C . ILE A 1 111 ? -3.927 -2.269 -4.717 1.00 97.62 111 ILE A C 1
ATOM 933 O O . ILE A 1 111 ? -3.445 -3.237 -5.303 1.00 97.62 111 ILE A O 1
ATOM 937 N N . ILE A 1 112 ? -3.892 -2.149 -3.397 1.00 97.81 112 ILE A N 1
ATOM 938 C CA . ILE A 1 112 ? -3.393 -3.190 -2.507 1.00 97.81 112 ILE A CA 1
ATOM 939 C C . ILE A 1 112 ? -4.582 -3.942 -1.937 1.00 97.81 112 ILE A C 1
ATOM 941 O O . ILE A 1 112 ? -5.505 -3.344 -1.373 1.00 97.81 112 ILE A O 1
ATOM 945 N N . ALA A 1 113 ? -4.531 -5.262 -2.055 1.00 98.31 113 ALA A N 1
ATOM 946 C CA . ALA A 1 113 ? -5.600 -6.134 -1.613 1.00 98.31 113 ALA A CA 1
ATOM 947 C C . ALA A 1 113 ? -5.059 -7.325 -0.815 1.00 98.31 113 ALA A C 1
ATOM 949 O O . ALA A 1 113 ? -3.936 -7.784 -1.033 1.00 98.31 113 ALA A O 1
ATOM 950 N N . LEU A 1 114 ? -5.866 -7.820 0.121 1.00 98.38 114 LEU A N 1
ATOM 951 C CA . LEU A 1 114 ? -5.592 -9.051 0.854 1.00 98.38 114 LEU A CA 1
ATOM 952 C C . LEU A 1 114 ? -5.799 -10.252 -0.067 1.00 98.38 114 LEU A C 1
ATOM 954 O O . LEU A 1 114 ? -6.798 -10.331 -0.788 1.00 98.38 114 LEU A O 1
ATOM 958 N N . LYS A 1 115 ? -4.882 -11.216 0.016 1.00 97.94 115 LYS A N 1
ATOM 959 C CA . LYS A 1 115 ? -5.075 -12.563 -0.524 1.00 97.94 115 LYS A CA 1
ATOM 960 C C . LYS A 1 115 ? -6.303 -13.223 0.119 1.00 97.94 115 LYS A C 1
ATOM 962 O O . LYS A 1 115 ? -6.669 -12.867 1.244 1.00 97.94 115 LYS A O 1
ATOM 967 N N . PRO A 1 116 ? -6.939 -14.191 -0.565 1.00 95.88 116 PRO A N 1
ATOM 968 C CA . PRO A 1 116 ? -7.987 -15.000 0.047 1.00 95.88 116 PRO A CA 1
ATOM 969 C C . PRO A 1 116 ? -7.524 -15.561 1.396 1.00 95.88 116 PRO A C 1
ATOM 971 O O . PRO A 1 116 ? -6.374 -15.978 1.530 1.00 95.88 116 PRO A O 1
ATOM 974 N N . ASN A 1 117 ? -8.415 -15.556 2.387 1.00 93.38 117 ASN A N 1
ATOM 975 C CA . ASN A 1 117 ? -8.172 -15.999 3.769 1.00 93.38 117 ASN A CA 1
ATOM 976 C C . ASN A 1 117 ? -7.212 -15.131 4.609 1.00 93.38 117 ASN A C 1
ATOM 978 O O . ASN A 1 117 ? -7.077 -15.372 5.809 1.00 93.38 117 ASN A O 1
ATOM 982 N N . SER A 1 118 ? -6.591 -14.091 4.045 1.00 96.31 118 SER A N 1
ATOM 983 C CA . SER A 1 118 ? -5.840 -13.099 4.823 1.00 96.31 118 SER A CA 1
ATOM 984 C C . SER A 1 118 ? -6.777 -12.086 5.489 1.00 96.31 118 SER A C 1
ATOM 986 O O . SER A 1 118 ? -7.816 -11.716 4.941 1.00 96.31 118 SER A O 1
ATOM 988 N N . LYS A 1 119 ? -6.395 -11.598 6.675 1.00 95.12 119 LYS A N 1
ATOM 989 C CA . LYS A 1 119 ? -7.164 -10.616 7.457 1.00 95.12 119 LYS A CA 1
ATOM 990 C C . LYS A 1 119 ? -6.249 -9.538 8.023 1.00 95.12 119 LYS A C 1
ATOM 992 O O . LYS A 1 119 ? -5.121 -9.832 8.413 1.00 95.12 119 LYS A O 1
ATOM 997 N N . LEU A 1 120 ? -6.740 -8.302 8.097 1.00 94.94 120 LEU A N 1
ATOM 998 C CA . LEU A 1 120 ? -6.052 -7.239 8.830 1.00 94.94 120 LEU A CA 1
ATOM 999 C C . LEU A 1 120 ? -6.136 -7.499 10.338 1.00 94.94 120 LEU A C 1
ATOM 1001 O O . LEU A 1 120 ? -7.171 -7.929 10.839 1.00 94.94 120 LEU A O 1
ATOM 1005 N N . ALA A 1 121 ? -5.066 -7.182 11.065 1.00 91.62 121 ALA A N 1
ATOM 1006 C CA . ALA A 1 121 ? -5.006 -7.290 12.523 1.00 91.62 121 ALA A CA 1
ATOM 1007 C C . ALA A 1 121 ? -5.747 -6.130 13.229 1.00 91.62 121 ALA A C 1
ATOM 1009 O O . ALA A 1 121 ? -5.208 -5.495 14.127 1.00 91.62 121 ALA A O 1
ATOM 1010 N N . ILE A 1 122 ? -6.968 -5.804 12.800 1.00 89.56 122 ILE A N 1
ATOM 1011 C CA . ILE A 1 122 ? -7.765 -4.727 13.399 1.00 89.56 122 ILE A CA 1
ATOM 1012 C C . ILE A 1 122 ? -8.652 -5.341 14.485 1.00 89.56 122 ILE A C 1
ATOM 1014 O O . ILE A 1 122 ? -9.612 -6.043 14.183 1.00 89.56 122 ILE A O 1
ATOM 1018 N N . LYS A 1 123 ? -8.319 -5.105 15.757 1.00 86.50 123 LYS A N 1
ATOM 1019 C CA . LYS A 1 123 ? -9.105 -5.605 16.894 1.00 86.50 123 LYS A CA 1
ATOM 1020 C C . LYS A 1 123 ? -10.336 -4.730 17.124 1.00 86.50 123 LYS A C 1
ATOM 1022 O O . LYS A 1 123 ? -10.211 -3.511 17.128 1.00 86.50 123 LYS A O 1
ATOM 1027 N N . GLY A 1 124 ? -11.487 -5.355 17.368 1.00 89.69 124 GLY A N 1
ATOM 1028 C CA . GLY A 1 124 ? -12.724 -4.654 17.733 1.00 89.69 124 GLY A CA 1
ATOM 1029 C C . GLY A 1 124 ? -13.470 -3.999 16.568 1.00 89.69 124 GLY A C 1
ATOM 1030 O O . GLY A 1 124 ? -14.461 -3.324 16.807 1.00 89.69 124 GLY A O 1
ATOM 1031 N N . PHE A 1 125 ? -13.033 -4.210 15.323 1.00 92.25 125 PHE A N 1
ATOM 1032 C CA . PHE A 1 125 ? -13.729 -3.713 14.138 1.00 92.25 125 PHE A CA 1
ATOM 1033 C C . PHE A 1 125 ? -13.867 -4.811 13.088 1.00 92.25 125 PHE A C 1
ATOM 1035 O O . PHE A 1 125 ? -12.983 -5.656 12.945 1.00 92.25 125 PHE A O 1
ATOM 1042 N N . ASN A 1 126 ? -14.937 -4.731 12.299 1.00 93.00 126 ASN A N 1
ATOM 1043 C CA . ASN A 1 126 ? -15.182 -5.593 11.147 1.00 93.00 126 ASN A CA 1
ATOM 1044 C C . ASN A 1 126 ? -15.121 -4.743 9.869 1.00 93.00 126 ASN A C 1
ATOM 1046 O O . ASN A 1 126 ? -16.104 -4.083 9.535 1.00 93.00 126 ASN A O 1
ATOM 1050 N N . PRO A 1 127 ? -13.975 -4.698 9.165 1.00 94.62 127 PRO A N 1
ATOM 1051 C CA . PRO A 1 127 ? -13.856 -3.880 7.969 1.00 94.62 127 PRO A CA 1
ATOM 1052 C C . PRO A 1 127 ? -14.749 -4.406 6.848 1.00 94.62 127 PRO A C 1
ATOM 1054 O O . PRO A 1 127 ? -14.774 -5.604 6.564 1.00 94.62 127 PRO A O 1
ATOM 1057 N N . VAL A 1 128 ? -15.432 -3.490 6.170 1.00 96.62 128 VAL A N 1
ATOM 1058 C CA . VAL A 1 128 ? -16.192 -3.789 4.957 1.00 96.62 128 VAL A CA 1
ATOM 1059 C C . VAL A 1 128 ? -15.244 -3.695 3.771 1.00 96.62 128 VAL A C 1
ATOM 1061 O O . VAL A 1 128 ? -14.598 -2.666 3.560 1.00 96.62 128 VAL A O 1
ATOM 1064 N N . TYR A 1 129 ? -15.159 -4.763 2.983 1.00 97.06 129 TYR A N 1
ATOM 1065 C CA . TYR A 1 129 ? -14.275 -4.824 1.826 1.00 97.06 129 TYR A CA 1
ATOM 1066 C C . TYR A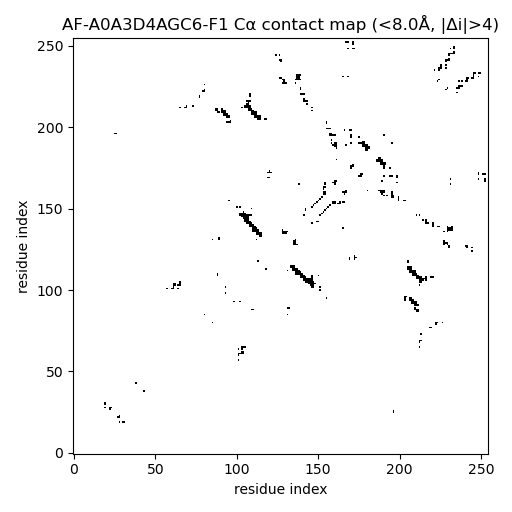 1 129 ? -15.080 -4.883 0.536 1.00 97.06 129 TYR A C 1
ATOM 1068 O O . TYR A 1 129 ? -15.890 -5.786 0.342 1.00 97.06 129 TYR A O 1
ATOM 1076 N N . LYS A 1 130 ? -14.778 -3.976 -0.393 1.00 96.88 130 LYS A N 1
ATOM 1077 C CA . LYS A 1 130 ? -15.035 -4.241 -1.808 1.00 96.88 130 LYS A CA 1
ATOM 1078 C C . LYS A 1 130 ? -13.890 -5.064 -2.387 1.00 96.88 130 LYS A C 1
ATOM 1080 O O . LYS A 1 130 ? -12.739 -4.943 -1.958 1.00 96.88 130 LYS A O 1
ATOM 1085 N N . GLN A 1 131 ? -14.219 -5.909 -3.355 1.00 96.75 131 GLN A N 1
ATOM 1086 C CA . GLN A 1 131 ? -13.272 -6.835 -3.960 1.00 96.75 131 GLN A CA 1
ATOM 1087 C C . GLN A 1 131 ? -12.885 -6.412 -5.372 1.00 96.75 131 GLN A C 1
ATOM 1089 O O . GLN A 1 131 ? -13.681 -5.834 -6.111 1.00 96.75 131 GLN A O 1
ATOM 1094 N N . ILE A 1 132 ? -11.651 -6.744 -5.737 1.00 96.31 132 ILE A N 1
ATOM 1095 C CA . ILE A 1 132 ? -11.199 -6.843 -7.124 1.00 96.31 132 ILE A CA 1
ATOM 1096 C C . ILE A 1 132 ? -10.863 -8.314 -7.375 1.00 96.31 132 ILE A C 1
ATOM 1098 O O . ILE A 1 132 ? -10.068 -8.916 -6.643 1.00 96.31 132 ILE A O 1
ATOM 1102 N N . LYS A 1 133 ? -11.533 -8.935 -8.350 1.00 95.12 133 LYS A N 1
ATOM 1103 C CA . LYS A 1 133 ? -11.632 -10.401 -8.456 1.00 95.12 133 LYS A CA 1
ATOM 1104 C C . LYS A 1 133 ? -12.047 -11.026 -7.110 1.00 95.12 133 LYS A C 1
ATOM 1106 O O . LYS A 1 133 ? -13.146 -10.786 -6.637 1.00 95.12 133 LYS A O 1
ATOM 1111 N N . LYS A 1 134 ? -11.145 -11.792 -6.484 1.00 96.44 134 LYS A N 1
ATOM 1112 C CA . LYS A 1 134 ? -11.323 -12.484 -5.193 1.00 96.44 134 LYS A CA 1
ATOM 1113 C C . LYS A 1 134 ? -10.561 -11.840 -4.025 1.00 96.44 134 LYS A C 1
ATOM 1115 O O . LYS A 1 134 ? -10.415 -12.459 -2.975 1.00 96.44 134 LYS A O 1
ATOM 1120 N N . TYR A 1 135 ? -9.983 -10.656 -4.231 1.00 98.25 135 TYR A N 1
ATOM 1121 C CA . TYR A 1 135 ? -9.071 -10.018 -3.282 1.00 98.25 135 TYR A CA 1
ATOM 1122 C C . TYR A 1 135 ? -9.747 -8.825 -2.607 1.00 98.25 135 TYR A C 1
ATOM 1124 O O . TYR A 1 135 ? -10.287 -7.950 -3.284 1.00 98.25 135 TYR A O 1
ATOM 1132 N N . ASN A 1 136 ? -9.688 -8.768 -1.276 1.00 98.31 136 ASN A N 1
ATOM 1133 C CA . ASN A 1 136 ? -10.300 -7.693 -0.490 1.00 98.31 136 ASN A CA 1
ATOM 1134 C C . ASN A 1 136 ? -9.434 -6.433 -0.553 1.00 98.31 136 ASN A C 1
ATOM 1136 O O . ASN A 1 136 ? -8.305 -6.446 -0.059 1.00 98.31 136 ASN A O 1
ATOM 1140 N N . VAL A 1 137 ? -9.941 -5.344 -1.132 1.00 98.38 137 VAL A N 1
ATOM 1141 C CA . VAL A 1 137 ? -9.180 -4.097 -1.280 1.00 98.38 137 VAL A CA 1
ATOM 1142 C C . VAL A 1 137 ? -9.022 -3.404 0.069 1.00 98.38 137 VAL A C 1
ATOM 1144 O O . VAL A 1 137 ? -9.999 -3.144 0.770 1.00 98.38 137 VAL A O 1
ATOM 1147 N N . ILE A 1 138 ? -7.776 -3.088 0.427 1.00 98.19 138 ILE A N 1
ATOM 1148 C CA . ILE A 1 138 ? -7.441 -2.463 1.714 1.00 98.19 138 ILE A CA 1
ATOM 1149 C C . ILE A 1 138 ? -6.805 -1.089 1.583 1.00 98.19 138 ILE A C 1
ATOM 1151 O O . ILE A 1 138 ? -6.835 -0.325 2.548 1.00 98.19 138 ILE A O 1
ATOM 1155 N N . TYR A 1 139 ? -6.216 -0.783 0.425 1.00 97.69 139 TYR A N 1
ATOM 1156 C CA . TYR A 1 139 ? -5.555 0.488 0.180 1.00 97.69 139 TYR A CA 1
ATOM 1157 C C . TYR A 1 139 ? -5.505 0.812 -1.316 1.00 97.69 139 TYR A C 1
ATOM 1159 O O . TYR A 1 139 ? -5.307 -0.078 -2.141 1.00 97.69 139 TYR A O 1
ATOM 1167 N N . VAL A 1 140 ? -5.634 2.089 -1.652 1.00 97.12 140 VAL A N 1
ATOM 1168 C CA . VAL A 1 140 ? -5.467 2.646 -2.999 1.00 97.12 140 VAL A CA 1
ATOM 1169 C C . VAL A 1 140 ? -4.387 3.719 -2.943 1.00 97.12 140 VAL A C 1
ATOM 1171 O O . VAL A 1 140 ? -4.310 4.475 -1.975 1.00 97.12 140 VAL A O 1
ATOM 1174 N N . GLY A 1 141 ? -3.551 3.805 -3.969 1.00 94.44 141 GLY A N 1
ATOM 1175 C CA . GLY A 1 141 ? -2.613 4.909 -4.094 1.00 94.44 141 GLY A CA 1
ATOM 1176 C C . GLY A 1 141 ? -2.292 5.271 -5.534 1.00 94.44 141 GLY A C 1
ATOM 1177 O O . GLY A 1 141 ? -2.727 4.627 -6.492 1.00 94.44 141 GLY A O 1
ATOM 1178 N N . LYS A 1 142 ? -1.486 6.323 -5.657 1.00 94.06 142 LYS A N 1
ATOM 1179 C CA . LYS A 1 142 ? -0.930 6.814 -6.915 1.00 94.06 142 LYS A CA 1
ATOM 1180 C C . LYS A 1 142 ? 0.583 6.969 -6.870 1.00 94.06 142 LYS A C 1
ATOM 1182 O O . LYS A 1 142 ? 1.192 7.178 -5.812 1.00 94.06 142 LYS A O 1
ATOM 1187 N N . ALA A 1 143 ? 1.174 6.966 -8.055 1.00 91.69 143 ALA A N 1
ATOM 1188 C CA . ALA A 1 143 ? 2.550 7.340 -8.299 1.00 91.69 143 ALA A CA 1
ATOM 1189 C C . ALA A 1 143 ? 2.601 8.355 -9.446 1.00 91.69 143 ALA A C 1
ATOM 1191 O O . ALA A 1 143 ? 2.295 8.018 -10.580 1.00 91.69 143 ALA A O 1
ATOM 1192 N N . SER A 1 144 ? 3.058 9.579 -9.171 1.00 89.06 144 SER A N 1
ATOM 1193 C CA . SER A 1 144 ? 3.165 10.632 -10.196 1.00 89.06 144 SER A CA 1
ATOM 1194 C C . SER A 1 144 ? 4.368 10.489 -11.127 1.00 89.06 144 SER A C 1
ATOM 1196 O O . SER A 1 144 ? 4.455 11.160 -12.143 1.00 89.06 144 SER A O 1
ATOM 1198 N N . LYS A 1 145 ? 5.348 9.658 -10.754 1.00 87.06 145 LYS A N 1
ATOM 1199 C CA . LYS A 1 145 ? 6.585 9.466 -11.532 1.00 87.06 145 LYS A CA 1
ATOM 1200 C C . LYS A 1 145 ? 6.871 8.006 -11.847 1.00 87.06 145 LYS A C 1
ATOM 1202 O O . LYS A 1 145 ? 7.407 7.702 -12.901 1.00 87.06 145 LYS A O 1
ATOM 1207 N N . SER A 1 146 ? 6.639 7.113 -10.885 1.00 86.81 146 SER A N 1
ATOM 1208 C CA . SER A 1 146 ? 7.108 5.731 -10.978 1.00 86.81 146 SER A CA 1
ATOM 1209 C C . SER A 1 146 ? 6.404 4.819 -9.982 1.00 86.81 146 SER A C 1
ATOM 1211 O O . SER A 1 146 ? 6.690 4.881 -8.780 1.00 86.81 146 SER A O 1
ATOM 1213 N N . LEU A 1 147 ? 5.547 3.936 -10.497 1.00 86.50 147 LEU A N 1
ATOM 1214 C CA . LEU A 1 147 ? 4.961 2.810 -9.764 1.00 86.50 147 LEU A CA 1
ATOM 1215 C C . LEU A 1 147 ? 6.061 1.917 -9.169 1.00 86.50 147 LEU A C 1
ATOM 1217 O O . LEU A 1 147 ? 6.040 1.582 -7.989 1.00 86.50 147 LEU A O 1
ATOM 1221 N N . TYR A 1 148 ? 7.125 1.619 -9.921 1.00 83.56 148 TYR A N 1
ATOM 1222 C CA . TYR A 1 148 ? 8.254 0.839 -9.405 1.00 83.56 148 TYR A CA 1
ATOM 1223 C C . TYR A 1 148 ? 8.906 1.466 -8.158 1.00 83.56 148 TYR A C 1
ATOM 1225 O O . TYR A 1 148 ? 9.187 0.780 -7.168 1.00 83.56 148 TYR A O 1
ATOM 1233 N N . LYS A 1 149 ? 9.181 2.776 -8.184 1.00 77.44 149 LYS A N 1
ATOM 1234 C CA . LYS A 1 149 ? 9.807 3.459 -7.045 1.00 77.44 149 LYS A CA 1
ATOM 1235 C C . LYS A 1 149 ? 8.832 3.619 -5.890 1.00 77.44 149 LYS A C 1
ATOM 1237 O O . LYS A 1 149 ? 9.260 3.449 -4.753 1.00 77.44 149 LYS A O 1
ATOM 1242 N N . ARG A 1 150 ? 7.576 3.977 -6.157 1.00 73.12 150 ARG A N 1
ATOM 1243 C CA . ARG A 1 150 ? 6.574 4.213 -5.115 1.00 73.12 150 ARG A CA 1
ATOM 1244 C C . ARG A 1 150 ? 6.158 2.906 -4.454 1.00 73.12 150 ARG A C 1
ATOM 1246 O O . ARG A 1 150 ? 6.218 2.801 -3.238 1.00 73.12 150 ARG A O 1
ATOM 1253 N N . ASP A 1 151 ? 5.865 1.883 -5.236 1.00 70.19 151 ASP A N 1
ATOM 1254 C CA . ASP A 1 151 ? 5.126 0.737 -4.722 1.00 70.19 151 ASP A CA 1
ATOM 1255 C C . ASP A 1 151 ? 6.083 -0.372 -4.327 1.00 70.19 151 ASP A C 1
ATOM 1257 O O . ASP A 1 151 ? 6.165 -0.768 -3.163 1.00 70.19 151 ASP A O 1
ATOM 1261 N N . TYR A 1 152 ? 6.911 -0.816 -5.271 1.00 69.62 152 TYR A N 1
ATOM 1262 C CA . TYR A 1 152 ? 7.854 -1.886 -4.987 1.00 69.62 152 TYR A CA 1
ATOM 1263 C C . TYR A 1 152 ? 8.919 -1.442 -3.980 1.00 69.62 152 TYR A C 1
ATOM 1265 O O . TYR A 1 152 ? 9.123 -2.094 -2.956 1.00 69.62 152 TYR A O 1
ATOM 1273 N N . LYS A 1 153 ? 9.592 -0.311 -4.235 1.00 69.00 153 LYS A N 1
ATOM 1274 C CA . LYS A 1 153 ? 10.696 0.137 -3.372 1.00 69.00 153 LYS A CA 1
ATOM 1275 C C . LYS A 1 153 ? 10.258 0.734 -2.032 1.00 69.00 153 LYS A C 1
ATOM 1277 O O . LYS A 1 153 ? 11.070 0.689 -1.115 1.00 69.00 153 LYS A O 1
ATOM 1282 N N . GLN A 1 154 ? 9.058 1.315 -1.894 1.00 73.12 154 GLN A N 1
ATOM 1283 C CA . GLN A 1 154 ? 8.630 1.881 -0.597 1.00 73.12 154 GLN A CA 1
ATOM 1284 C C . GLN A 1 154 ? 7.699 0.963 0.192 1.00 73.12 154 GLN A C 1
ATOM 1286 O O . GLN A 1 154 ? 7.762 0.982 1.422 1.00 73.12 154 GLN A O 1
ATOM 1291 N N . HIS A 1 155 ? 6.843 0.170 -0.460 1.00 73.12 155 HIS A N 1
ATOM 1292 C CA . HIS A 1 155 ? 5.904 -0.701 0.252 1.00 73.12 155 HIS A CA 1
ATOM 1293 C C . HIS A 1 155 ? 6.455 -2.118 0.441 1.00 73.12 155 HIS A C 1
ATOM 1295 O O . HIS A 1 155 ? 6.489 -2.604 1.573 1.00 73.12 155 HIS A O 1
ATOM 1301 N N . PHE A 1 156 ? 6.926 -2.757 -0.633 1.00 71.50 156 PHE A N 1
ATOM 1302 C CA . PHE A 1 156 ? 7.285 -4.182 -0.611 1.00 71.50 156 PHE A CA 1
ATOM 1303 C C . PHE A 1 156 ? 8.765 -4.477 -0.339 1.00 71.50 156 PHE A C 1
ATOM 1305 O O . PHE A 1 156 ? 9.098 -5.617 -0.016 1.00 71.50 156 PHE A O 1
ATOM 1312 N N . LYS A 1 157 ? 9.649 -3.475 -0.421 1.00 67.94 157 LYS A N 1
ATOM 1313 C CA . LYS A 1 157 ? 11.084 -3.622 -0.147 1.00 67.94 157 LYS A CA 1
ATOM 1314 C C . LYS A 1 157 ? 11.540 -2.750 1.031 1.00 67.94 157 LYS A C 1
ATOM 1316 O O . LYS A 1 157 ? 11.567 -1.528 0.926 1.00 67.94 157 LYS A O 1
ATOM 1321 N N . GLY A 1 158 ? 12.016 -3.396 2.097 1.00 59.97 158 GLY A N 1
ATOM 1322 C CA . GLY A 1 158 ? 12.913 -2.801 3.098 1.00 59.97 158 GLY A CA 1
ATOM 1323 C C . GLY A 1 158 ? 12.271 -2.167 4.339 1.00 59.97 158 GLY A C 1
ATOM 1324 O O . GLY A 1 158 ? 11.093 -2.347 4.623 1.00 59.97 158 GLY A O 1
ATOM 1325 N N . ASN A 1 159 ? 13.103 -1.416 5.071 1.00 62.03 159 ASN A N 1
ATOM 1326 C CA . ASN A 1 159 ? 12.804 -0.652 6.287 1.00 62.03 159 ASN A CA 1
ATOM 1327 C C . ASN A 1 159 ? 12.412 0.784 5.915 1.00 62.03 159 ASN A C 1
ATOM 1329 O O . ASN A 1 159 ? 13.243 1.695 5.917 1.00 62.03 159 ASN A O 1
ATOM 1333 N N . ASN A 1 160 ? 11.168 0.975 5.479 1.00 72.62 160 ASN A N 1
ATOM 1334 C CA . ASN A 1 160 ? 10.745 2.266 4.944 1.00 72.62 160 ASN A CA 1
ATOM 1335 C C . ASN A 1 160 ? 9.357 2.704 5.411 1.00 72.62 160 ASN A C 1
ATOM 1337 O O . ASN A 1 160 ? 8.693 3.503 4.742 1.00 72.62 160 ASN A O 1
ATOM 1341 N N . SER A 1 161 ? 8.918 2.262 6.595 1.00 73.06 161 SER A N 1
ATOM 1342 C CA . SER A 1 161 ? 7.702 2.836 7.179 1.00 73.06 161 SER A CA 1
ATOM 1343 C C . SER A 1 161 ? 7.841 4.344 7.344 1.00 73.06 161 SER A C 1
ATOM 1345 O O . SER A 1 161 ? 6.858 5.043 7.170 1.00 73.06 161 SER A O 1
ATOM 1347 N N . GLY A 1 162 ? 9.056 4.882 7.505 1.00 69.38 162 GLY A N 1
ATOM 1348 C CA . GLY A 1 162 ? 9.333 6.324 7.499 1.00 69.38 162 GLY A CA 1
ATOM 1349 C C . GLY A 1 162 ? 8.677 7.130 6.365 1.00 69.38 162 GLY A C 1
ATOM 1350 O O . GLY A 1 162 ? 8.281 8.273 6.605 1.00 69.38 162 GLY A O 1
ATOM 1351 N N . SER A 1 163 ? 8.509 6.546 5.171 1.00 75.44 163 SER A N 1
ATOM 1352 C CA . SER A 1 163 ? 7.873 7.195 4.008 1.00 75.44 163 SER A CA 1
ATOM 1353 C C . SER A 1 163 ? 6.645 6.461 3.448 1.00 75.44 163 SER A C 1
ATOM 1355 O O . SER A 1 163 ? 5.995 6.962 2.531 1.00 75.44 163 SER A O 1
ATOM 1357 N N . SER A 1 164 ? 6.288 5.311 4.026 1.00 85.50 164 SER A N 1
ATOM 1358 C CA . SER A 1 164 ? 5.194 4.452 3.575 1.00 85.50 164 SER A CA 1
ATOM 1359 C C . SER A 1 164 ? 4.005 4.510 4.537 1.00 85.50 164 SER A C 1
ATOM 1361 O O . SER A 1 164 ? 4.023 3.904 5.610 1.00 85.50 164 SER A O 1
ATOM 1363 N N . THR A 1 165 ? 2.936 5.208 4.134 1.00 87.94 165 THR A N 1
ATOM 1364 C CA . THR A 1 165 ? 1.673 5.255 4.895 1.00 87.94 165 THR A CA 1
ATOM 1365 C C . THR A 1 165 ? 1.115 3.856 5.144 1.00 87.94 165 THR A C 1
ATOM 1367 O O . THR A 1 165 ? 0.762 3.546 6.277 1.00 87.94 165 THR A O 1
ATOM 1370 N N . LEU A 1 166 ? 1.100 3.002 4.118 1.00 92.81 166 LEU A N 1
ATOM 1371 C CA . LEU A 1 166 ? 0.609 1.629 4.216 1.00 92.81 166 LEU A CA 1
ATOM 1372 C C . LEU A 1 166 ? 1.377 0.808 5.261 1.00 92.81 166 LEU A C 1
ATOM 1374 O O . LEU A 1 166 ? 0.757 0.175 6.111 1.00 92.81 166 LEU A O 1
ATOM 1378 N N . ARG A 1 167 ? 2.717 0.850 5.240 1.00 93.38 167 ARG A N 1
ATOM 1379 C CA . ARG A 1 167 ? 3.539 0.099 6.206 1.00 93.38 167 ARG A CA 1
ATOM 1380 C C . ARG A 1 167 ? 3.342 0.613 7.627 1.00 93.38 167 ARG A C 1
ATOM 1382 O O . ARG A 1 167 ? 3.195 -0.195 8.537 1.00 93.38 167 ARG A O 1
ATOM 1389 N N . LYS A 1 168 ? 3.255 1.940 7.811 1.00 92.19 168 LYS A N 1
ATOM 1390 C CA . LYS A 1 168 ? 2.896 2.528 9.113 1.00 92.19 168 LYS A CA 1
ATOM 1391 C C . LYS A 1 168 ? 1.564 1.994 9.612 1.00 92.19 168 LYS A C 1
ATOM 1393 O O . LYS A 1 168 ? 1.503 1.565 10.756 1.00 92.19 168 LYS A O 1
ATOM 1398 N N . SER A 1 169 ? 0.536 2.005 8.764 1.00 94.75 169 SER A N 1
ATOM 1399 C CA . SER A 1 169 ? -0.794 1.507 9.112 1.00 94.75 169 SER A CA 1
ATOM 1400 C C . SER A 1 169 ? -0.764 0.029 9.507 1.00 94.75 169 SER A C 1
ATOM 1402 O O . SER A 1 169 ? -1.300 -0.331 10.547 1.00 94.75 169 SER A O 1
ATOM 1404 N N . ILE A 1 170 ? -0.087 -0.823 8.732 1.00 95.88 170 ILE A N 1
ATOM 1405 C CA . ILE A 1 170 ? 0.041 -2.254 9.044 1.00 95.88 170 ILE A CA 1
ATOM 1406 C C . ILE A 1 170 ? 0.786 -2.463 10.368 1.00 95.88 170 ILE A C 1
ATOM 1408 O O . ILE A 1 170 ? 0.299 -3.191 11.226 1.00 95.88 170 ILE A O 1
ATOM 1412 N N . GLY A 1 171 ? 1.925 -1.797 10.572 1.00 95.19 171 GLY A N 1
ATOM 1413 C CA . GLY A 1 171 ? 2.728 -1.976 11.780 1.00 95.19 171 GLY A CA 1
ATOM 1414 C C . GLY A 1 171 ? 2.000 -1.571 13.064 1.00 95.19 171 GLY A C 1
ATOM 1415 O O . GLY A 1 171 ? 2.039 -2.316 14.040 1.00 95.19 171 GLY A O 1
ATOM 1416 N N . VAL A 1 172 ? 1.265 -0.451 13.064 1.00 95.25 172 VAL A N 1
ATOM 1417 C CA . VAL A 1 172 ? 0.489 -0.053 14.256 1.00 95.25 172 VAL A CA 1
ATOM 1418 C C . VAL A 1 172 ? -0.692 -0.988 14.517 1.00 95.25 172 VAL A C 1
ATOM 1420 O O . VAL A 1 172 ? -0.978 -1.282 15.673 1.00 95.25 172 VAL A O 1
ATOM 1423 N N . LEU A 1 173 ? -1.330 -1.525 13.471 1.00 95.56 173 LEU A N 1
ATOM 1424 C CA . LEU A 1 173 ? -2.372 -2.550 13.617 1.00 95.56 173 LEU A CA 1
ATOM 1425 C C . LEU A 1 173 ? -1.817 -3.869 14.166 1.00 95.56 173 LEU A C 1
ATOM 1427 O O . LEU A 1 173 ? -2.491 -4.570 14.911 1.00 95.56 173 LEU A O 1
ATOM 1431 N N . MET A 1 174 ? -0.559 -4.187 13.867 1.00 94.81 174 MET A N 1
ATOM 1432 C CA . MET A 1 174 ? 0.148 -5.322 14.465 1.00 94.81 174 MET A CA 1
ATOM 1433 C C . MET A 1 174 ? 0.581 -5.073 15.923 1.00 94.81 174 MET A C 1
ATOM 1435 O O . MET A 1 174 ? 1.146 -5.976 16.541 1.00 94.81 174 MET A O 1
ATOM 1439 N N . GLY A 1 175 ? 0.330 -3.879 16.477 1.00 94.06 175 GLY A N 1
ATOM 1440 C CA . GLY A 1 175 ? 0.725 -3.494 17.834 1.00 94.06 175 GLY A CA 1
ATOM 1441 C C . GLY A 1 175 ? 2.207 -3.139 17.979 1.00 94.06 175 GLY A C 1
ATOM 1442 O O . GLY A 1 175 ? 2.731 -3.175 19.089 1.00 94.06 175 GLY A O 1
ATOM 1443 N N . LEU A 1 176 ? 2.900 -2.833 16.878 1.00 94.25 176 LEU A N 1
ATOM 1444 C CA . LEU A 1 176 ? 4.333 -2.526 16.891 1.00 94.25 176 LEU A CA 1
ATOM 1445 C C . LEU A 1 176 ? 4.585 -1.085 17.342 1.00 94.25 176 LEU A C 1
ATOM 1447 O O . LEU A 1 176 ? 3.811 -0.170 17.035 1.00 94.25 176 LEU A O 1
ATOM 1451 N N . LYS A 1 177 ? 5.696 -0.868 18.051 1.00 92.44 177 LYS A N 1
ATOM 1452 C CA . LYS A 1 177 ? 6.045 0.441 18.610 1.00 92.44 177 LYS A CA 1
ATOM 1453 C C . LYS A 1 177 ? 6.884 1.240 17.619 1.00 92.44 177 LYS A C 1
ATOM 1455 O O . LYS A 1 177 ? 7.909 0.784 17.123 1.00 92.44 177 LYS A O 1
ATOM 1460 N N . LYS A 1 178 ? 6.454 2.469 17.343 1.00 91.94 178 LYS A N 1
ATOM 1461 C CA . LYS A 1 178 ? 7.201 3.396 16.491 1.00 91.94 178 LYS A CA 1
ATOM 1462 C C . LYS A 1 178 ? 8.375 4.014 17.250 1.00 91.94 178 LYS A C 1
ATOM 1464 O O . LYS A 1 178 ? 8.258 4.344 18.427 1.00 91.94 178 LYS A O 1
ATOM 1469 N N . ILE A 1 179 ? 9.456 4.264 16.527 1.00 89.12 179 ILE A N 1
ATOM 1470 C CA . ILE A 1 179 ? 10.627 5.027 16.960 1.00 89.12 179 ILE A CA 1
ATOM 1471 C C . ILE A 1 179 ? 10.773 6.295 16.112 1.00 89.12 179 ILE A C 1
ATOM 1473 O O . ILE A 1 179 ? 10.243 6.380 14.994 1.00 89.12 179 ILE A O 1
ATOM 1477 N N . LYS A 1 180 ? 11.502 7.296 16.620 1.00 86.50 180 LYS A N 1
ATOM 1478 C CA . LYS A 1 180 ? 11.877 8.466 15.813 1.00 86.50 180 LYS A CA 1
ATOM 1479 C C . LYS A 1 180 ? 12.739 8.012 14.633 1.00 86.50 180 LYS A C 1
ATOM 1481 O O . LYS A 1 180 ? 13.593 7.139 14.761 1.00 86.50 180 LYS A O 1
ATOM 1486 N N . ARG A 1 181 ? 12.471 8.570 13.454 1.00 79.88 181 ARG A N 1
ATOM 1487 C CA . ARG A 1 181 ? 13.202 8.229 12.228 1.00 79.88 181 ARG A CA 1
ATOM 1488 C C . ARG A 1 181 ? 14.585 8.864 12.216 1.00 79.88 181 ARG A C 1
ATOM 1490 O O . ARG A 1 181 ? 15.543 8.187 11.860 1.00 79.88 181 ARG A O 1
ATOM 1497 N N . ASP A 1 182 ? 14.635 10.134 12.602 1.00 76.00 182 ASP A N 1
ATOM 1498 C CA . ASP A 1 182 ? 1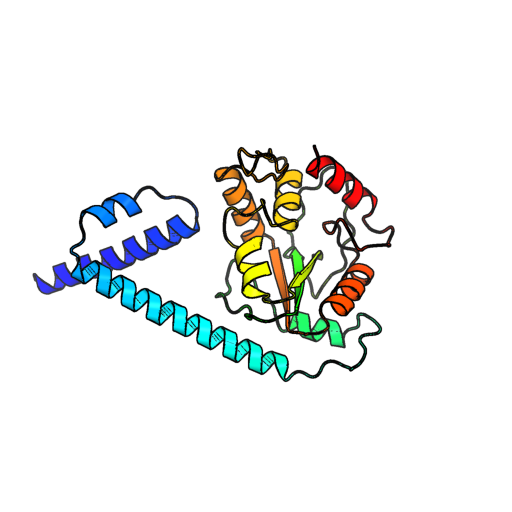5.827 10.967 12.626 1.00 76.00 182 ASP A CA 1
ATOM 1499 C C . ASP A 1 182 ? 15.960 11.574 14.031 1.00 76.00 182 ASP A C 1
ATOM 1501 O O . ASP A 1 182 ? 14.954 11.795 14.707 1.00 76.00 182 ASP A O 1
ATOM 1505 N N . LEU A 1 183 ? 17.190 11.867 14.459 1.00 65.75 183 LEU A N 1
ATOM 1506 C CA . LEU A 1 183 ? 17.468 12.549 15.731 1.00 65.75 183 LEU A CA 1
ATOM 1507 C C . LEU A 1 183 ? 17.123 14.057 15.696 1.00 65.75 183 LEU A C 1
ATOM 1509 O O . LEU A 1 183 ? 17.194 14.721 16.723 1.00 65.75 183 LEU A O 1
ATOM 1513 N N . GLY A 1 184 ? 16.759 14.599 14.525 1.00 60.41 184 GLY A N 1
ATOM 1514 C CA . GLY A 1 184 ? 16.434 16.017 14.320 1.00 60.41 184 GLY A CA 1
ATOM 1515 C C . GLY A 1 184 ? 14.967 16.401 14.583 1.00 60.41 184 GLY A C 1
ATOM 1516 O O . GLY A 1 184 ? 14.149 15.588 15.003 1.00 60.41 184 GLY A O 1
ATOM 1517 N N . VAL A 1 185 ? 14.625 17.658 14.263 1.00 56.41 185 VAL A N 1
ATOM 1518 C CA . VAL A 1 185 ? 13.337 18.337 14.561 1.00 56.41 185 VAL A CA 1
ATOM 1519 C C . VAL A 1 185 ? 12.108 17.695 13.891 1.00 56.41 185 VAL A C 1
ATOM 1521 O O . VAL A 1 185 ? 10.971 17.898 14.311 1.00 56.41 185 VAL A O 1
ATOM 1524 N N . ASN A 1 186 ? 12.294 16.891 12.843 1.00 64.06 186 ASN A N 1
ATOM 1525 C CA . ASN A 1 186 ? 11.169 16.296 12.128 1.00 64.06 186 ASN A CA 1
ATOM 1526 C C . ASN A 1 186 ? 10.540 15.146 12.932 1.00 64.06 186 ASN A C 1
ATOM 1528 O O . ASN A 1 186 ? 11.151 14.093 13.092 1.00 64.06 186 ASN A O 1
ATOM 1532 N N . ASN A 1 187 ? 9.259 15.283 13.300 1.00 70.50 187 ASN A N 1
ATOM 1533 C CA . ASN A 1 187 ? 8.435 14.269 13.990 1.00 70.50 187 ASN A CA 1
ATOM 1534 C C . ASN A 1 187 ? 8.117 13.012 13.142 1.00 70.50 187 ASN A C 1
ATOM 1536 O O . ASN A 1 187 ? 7.093 12.346 13.312 1.00 70.50 187 ASN A O 1
ATOM 1540 N N . LYS A 1 188 ? 8.976 12.668 12.176 1.00 81.38 188 LYS A N 1
ATOM 1541 C CA . LYS A 1 188 ? 8.826 11.469 11.355 1.00 81.38 188 LYS A CA 1
ATOM 1542 C C . LYS A 1 188 ? 9.223 10.243 12.167 1.00 81.38 188 LYS A C 1
ATOM 1544 O O . LYS A 1 188 ? 10.273 10.200 12.796 1.00 81.38 188 LYS A O 1
ATOM 1549 N N . THR A 1 189 ? 8.392 9.215 12.083 1.00 87.50 189 THR A N 1
ATOM 1550 C CA . THR A 1 189 ? 8.563 7.938 12.784 1.00 87.50 189 THR A CA 1
ATOM 1551 C C . THR A 1 189 ? 8.713 6.766 11.818 1.00 87.50 189 THR A C 1
ATOM 1553 O O . THR A 1 189 ? 8.197 6.818 10.695 1.00 87.50 189 THR A O 1
ATOM 1556 N N . LYS A 1 190 ? 9.403 5.713 12.261 1.00 89.88 190 LYS A N 1
ATOM 1557 C CA . LYS A 1 190 ? 9.545 4.399 11.601 1.00 89.88 190 LYS A CA 1
ATOM 1558 C C . LYS A 1 190 ? 9.419 3.283 12.649 1.00 89.88 190 LYS A C 1
ATOM 1560 O O . LYS A 1 190 ? 9.206 3.600 13.816 1.00 89.88 190 LYS A O 1
ATOM 1565 N N . PHE A 1 191 ? 9.546 2.018 12.261 1.00 91.44 191 PHE A N 1
ATOM 1566 C CA . PHE A 1 191 ? 9.714 0.931 13.231 1.00 91.44 191 PHE A CA 1
ATOM 1567 C C . PHE A 1 191 ? 11.181 0.501 13.317 1.00 91.44 191 PHE A C 1
ATOM 1569 O O . PHE A 1 191 ? 12.005 0.872 12.474 1.00 91.44 191 PHE A O 1
ATOM 1576 N N . GLU A 1 192 ? 11.500 -0.255 14.363 1.00 90.69 192 GLU A N 1
ATOM 1577 C CA . GLU A 1 192 ? 12.792 -0.925 14.487 1.00 90.69 192 GLU A CA 1
ATOM 1578 C C . GLU A 1 192 ? 13.003 -1.938 13.358 1.00 90.69 192 GLU A C 1
ATOM 1580 O O . GLU A 1 192 ? 12.051 -2.409 12.734 1.00 90.69 192 GLU A O 1
ATOM 1585 N N . ILE A 1 193 ? 14.260 -2.297 13.092 1.00 88.75 193 ILE A N 1
ATOM 1586 C CA . ILE A 1 193 ? 14.599 -3.170 11.956 1.00 88.75 193 ILE A CA 1
ATOM 1587 C C . ILE A 1 193 ? 13.856 -4.517 12.001 1.00 88.75 193 ILE A C 1
ATOM 1589 O O . ILE A 1 193 ? 13.276 -4.927 10.998 1.00 88.75 193 ILE A O 1
ATOM 1593 N N . ARG A 1 194 ? 13.773 -5.140 13.184 1.00 90.12 194 ARG A N 1
ATOM 1594 C CA . ARG A 1 194 ? 13.061 -6.413 13.401 1.00 90.12 194 ARG A CA 1
ATOM 1595 C C . ARG A 1 194 ? 11.559 -6.292 13.130 1.00 90.12 194 ARG A C 1
ATOM 1597 O O . ARG A 1 194 ? 10.939 -7.190 12.566 1.00 90.12 194 ARG A O 1
ATOM 1604 N N . ASP A 1 195 ? 10.972 -5.159 13.499 1.00 93.31 195 ASP A N 1
ATOM 1605 C CA . ASP A 1 195 ? 9.555 -4.882 13.268 1.00 93.31 195 ASP A CA 1
ATOM 1606 C C . ASP A 1 195 ? 9.275 -4.614 11.783 1.00 93.31 195 ASP A C 1
ATOM 1608 O O . ASP A 1 195 ? 8.270 -5.072 11.242 1.00 93.31 195 ASP A O 1
ATOM 1612 N N . GLU A 1 196 ? 10.186 -3.939 11.081 1.00 90.38 196 GLU A N 1
ATOM 1613 C CA . GLU A 1 196 ? 10.099 -3.735 9.630 1.00 90.38 196 GLU A CA 1
ATOM 1614 C C . GLU A 1 196 ? 10.215 -5.046 8.847 1.00 90.38 196 GLU A C 1
ATOM 1616 O O . GLU A 1 196 ? 9.527 -5.227 7.838 1.00 90.38 196 GLU A O 1
ATOM 1621 N N . GLU A 1 197 ? 11.040 -5.984 9.306 1.00 90.81 197 GLU A N 1
ATOM 1622 C CA . GLU A 1 197 ? 11.103 -7.343 8.758 1.00 90.81 197 GLU A CA 1
ATOM 1623 C C . GLU A 1 197 ? 9.787 -8.085 8.983 1.00 90.81 197 GLU A C 1
ATOM 1625 O O . GLU A 1 197 ? 9.216 -8.635 8.039 1.00 90.81 197 GLU A O 1
ATOM 1630 N N . ARG A 1 198 ? 9.237 -8.018 10.201 1.00 93.38 198 ARG A N 1
ATOM 1631 C CA . ARG A 1 198 ? 7.938 -8.618 10.526 1.00 93.38 198 ARG A CA 1
ATOM 1632 C C . ARG A 1 198 ? 6.815 -8.062 9.646 1.00 93.38 198 ARG A C 1
ATOM 1634 O O . ARG A 1 198 ? 6.012 -8.838 9.125 1.00 93.38 198 ARG A O 1
ATOM 1641 N N . ILE A 1 199 ? 6.780 -6.744 9.431 1.00 94.19 199 ILE A N 1
ATOM 1642 C CA . ILE A 1 199 ? 5.832 -6.089 8.516 1.00 94.19 199 ILE A CA 1
ATOM 1643 C C . ILE A 1 199 ? 6.045 -6.586 7.083 1.00 94.19 199 ILE A C 1
ATOM 1645 O O . ILE A 1 199 ? 5.081 -6.941 6.411 1.00 94.19 199 ILE A O 1
ATOM 1649 N N . THR A 1 200 ? 7.293 -6.646 6.611 1.00 91.31 200 THR A N 1
ATOM 1650 C CA . THR A 1 200 ? 7.619 -7.095 5.247 1.00 91.31 200 THR A CA 1
ATOM 1651 C C . THR A 1 200 ? 7.150 -8.524 5.007 1.00 91.31 200 THR A C 1
ATOM 1653 O O . THR A 1 200 ? 6.418 -8.767 4.049 1.00 91.31 200 THR A O 1
ATOM 1656 N N . ASN A 1 201 ? 7.489 -9.447 5.906 1.00 92.38 201 ASN A N 1
ATOM 1657 C CA . ASN A 1 201 ? 7.093 -10.851 5.809 1.00 92.38 201 ASN A CA 1
ATOM 1658 C C . ASN A 1 201 ? 5.568 -10.997 5.814 1.00 92.38 201 ASN A C 1
ATOM 1660 O O . ASN A 1 201 ? 5.005 -11.744 5.011 1.00 92.38 201 ASN A O 1
ATOM 1664 N N . TRP A 1 202 ? 4.880 -10.236 6.670 1.00 95.38 202 TRP A N 1
ATOM 1665 C CA . TRP A 1 202 ? 3.423 -10.221 6.686 1.00 95.38 202 TRP A CA 1
ATOM 1666 C C . TRP A 1 202 ? 2.846 -9.699 5.363 1.00 95.38 202 TRP A C 1
ATOM 1668 O O . TRP A 1 202 ? 1.952 -10.331 4.804 1.00 95.38 202 TRP A O 1
ATOM 1678 N N . MET A 1 203 ? 3.369 -8.596 4.822 1.00 94.50 203 MET A N 1
ATOM 1679 C CA . MET A 1 203 ? 2.908 -8.031 3.550 1.00 94.50 203 MET A CA 1
ATOM 1680 C C . MET A 1 203 ? 3.126 -8.996 2.383 1.00 94.50 203 MET A C 1
ATOM 1682 O O . MET A 1 203 ? 2.215 -9.190 1.586 1.00 94.50 203 MET A O 1
ATOM 1686 N N . HIS A 1 204 ? 4.296 -9.634 2.299 1.00 92.50 204 HIS A N 1
ATOM 1687 C CA . HIS A 1 204 ? 4.609 -10.610 1.249 1.00 92.50 204 HIS A CA 1
ATOM 1688 C C . HIS A 1 204 ? 3.663 -11.810 1.286 1.00 92.50 204 HIS A C 1
ATOM 1690 O O . HIS A 1 204 ? 3.144 -12.245 0.258 1.00 92.50 204 HIS A O 1
ATOM 1696 N N . LYS A 1 205 ? 3.386 -12.313 2.491 1.00 94.69 205 LYS A N 1
ATOM 1697 C CA . LYS A 1 205 ? 2.491 -13.452 2.685 1.00 94.69 205 LYS A CA 1
ATOM 1698 C C . LYS A 1 205 ? 1.034 -13.117 2.367 1.00 94.69 205 LYS A C 1
ATOM 1700 O O . LYS A 1 205 ? 0.337 -13.964 1.822 1.00 9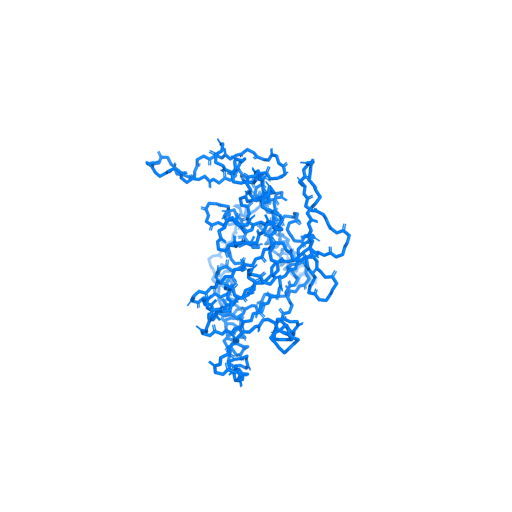4.69 205 LYS A O 1
ATOM 1705 N N . ASN A 1 206 ? 0.569 -11.917 2.716 1.00 97.12 206 ASN A N 1
ATOM 1706 C CA . ASN A 1 206 ? -0.864 -11.617 2.780 1.00 97.12 206 ASN A CA 1
ATOM 1707 C C . ASN A 1 206 ? -1.379 -10.668 1.699 1.00 97.12 206 ASN A C 1
ATOM 1709 O O . ASN A 1 206 ? -2.593 -10.561 1.546 1.00 97.12 206 ASN A O 1
ATOM 1713 N N . LEU A 1 207 ? -0.509 -9.956 0.980 1.00 97.06 207 LEU A N 1
ATOM 1714 C CA . LEU A 1 207 ? -0.931 -8.905 0.057 1.00 97.06 207 LEU A CA 1
ATOM 1715 C C . LEU A 1 207 ? -0.616 -9.243 -1.391 1.00 97.06 207 LEU A C 1
ATOM 1717 O O . LEU A 1 207 ? 0.371 -9.905 -1.705 1.00 97.06 207 LEU A O 1
ATOM 1721 N N . VAL A 1 208 ? -1.448 -8.702 -2.267 1.00 96.38 208 VAL A N 1
ATOM 1722 C CA . VAL A 1 208 ? -1.158 -8.524 -3.684 1.00 96.38 208 VAL A CA 1
ATOM 1723 C C . VAL A 1 208 ? -1.339 -7.062 -4.056 1.00 96.38 208 VAL A C 1
ATOM 1725 O O . VAL A 1 208 ? -1.993 -6.294 -3.343 1.00 96.38 208 VAL A O 1
ATOM 1728 N N . MET A 1 209 ? -0.766 -6.688 -5.191 1.00 95.88 209 MET A N 1
ATOM 1729 C CA . MET A 1 209 ? -0.933 -5.374 -5.780 1.00 95.88 209 MET A CA 1
ATOM 1730 C C . MET A 1 209 ? -1.463 -5.502 -7.200 1.00 95.88 209 MET A C 1
ATOM 1732 O O . MET A 1 209 ? -0.882 -6.212 -8.011 1.00 95.88 209 MET A O 1
ATOM 1736 N N . PHE A 1 210 ? -2.516 -4.764 -7.514 1.00 95.81 210 PHE A N 1
ATOM 1737 C CA . PHE A 1 210 ? -2.908 -4.485 -8.888 1.00 95.81 210 PHE A CA 1
ATOM 1738 C C . PHE A 1 210 ? -2.411 -3.095 -9.254 1.00 95.81 210 PHE A C 1
ATOM 1740 O O . PHE A 1 210 ? -2.434 -2.207 -8.403 1.00 95.81 210 PHE A O 1
ATOM 1747 N N . TYR A 1 211 ? -1.966 -2.883 -10.485 1.00 94.38 211 TYR A N 1
ATOM 1748 C CA . TYR A 1 211 ? -1.482 -1.572 -10.913 1.00 94.38 211 TYR A CA 1
ATOM 1749 C C . TYR A 1 211 ? -1.974 -1.209 -12.304 1.00 94.38 211 TYR A C 1
ATOM 1751 O O . TYR A 1 211 ? -2.350 -2.064 -13.095 1.00 94.38 211 TYR A O 1
ATOM 1759 N N . PHE A 1 212 ? -1.952 0.079 -12.608 1.00 92.31 212 PHE A N 1
ATOM 1760 C CA . PHE A 1 212 ? -2.348 0.587 -13.906 1.00 92.31 212 PHE A CA 1
ATOM 1761 C C . PHE A 1 212 ? -1.516 1.814 -14.258 1.00 92.31 212 PHE A C 1
ATOM 1763 O O . PHE A 1 212 ? -1.576 2.825 -13.559 1.00 92.31 212 PHE A O 1
ATOM 1770 N N . VAL A 1 213 ? -0.737 1.715 -15.337 1.00 91.12 213 VAL A N 1
ATOM 1771 C CA . VAL A 1 213 ? 0.046 2.838 -15.870 1.00 91.12 213 VAL A CA 1
ATOM 1772 C C . VAL A 1 213 ? -0.899 3.804 -16.565 1.00 91.12 213 VAL A C 1
ATOM 1774 O O . VAL A 1 213 ? -1.600 3.407 -17.489 1.00 91.12 213 VAL A O 1
ATOM 1777 N N . ASN A 1 214 ? -0.918 5.052 -16.109 1.00 89.25 214 ASN A N 1
ATOM 1778 C CA . ASN A 1 214 ? -1.726 6.114 -16.694 1.00 89.25 214 ASN A CA 1
ATOM 1779 C C . ASN A 1 214 ? -1.234 7.491 -16.225 1.00 89.25 214 ASN A C 1
ATOM 1781 O O . ASN A 1 214 ? -0.700 7.618 -15.124 1.00 89.25 214 ASN A O 1
ATOM 1785 N N . GLU A 1 215 ? -1.457 8.516 -17.045 1.00 89.56 215 GLU A N 1
ATOM 1786 C CA . GLU A 1 215 ? -1.109 9.907 -16.715 1.00 89.56 215 GLU A CA 1
ATOM 1787 C C . GLU A 1 215 ? -2.229 10.627 -15.938 1.00 89.56 215 GLU A C 1
ATOM 1789 O O . GLU A 1 215 ? -1.972 11.588 -15.220 1.00 89.56 215 GLU A O 1
ATOM 1794 N N . GLN A 1 216 ? -3.473 10.134 -15.998 1.00 90.00 216 GLN A N 1
ATOM 1795 C CA . GLN A 1 216 ? -4.632 10.690 -15.277 1.00 90.00 216 GLN A CA 1
ATOM 1796 C C . GLN A 1 216 ? -4.711 10.220 -13.807 1.00 90.00 216 GLN A C 1
ATOM 1798 O O . GLN A 1 216 ? -5.796 10.123 -13.223 1.00 90.00 216 GLN A O 1
ATOM 1803 N N . TYR A 1 217 ? -3.565 9.930 -13.186 1.00 92.50 217 TYR A N 1
ATOM 1804 C CA . TYR A 1 217 ? -3.490 9.168 -11.937 1.00 92.50 217 TYR A CA 1
ATOM 1805 C C . TYR A 1 217 ? -4.185 9.849 -10.750 1.00 92.50 217 TYR A C 1
ATOM 1807 O O . TYR A 1 217 ? -4.626 9.163 -9.829 1.00 92.50 217 TYR A O 1
ATOM 1815 N N . ASP A 1 218 ? -4.302 11.180 -10.751 1.00 92.75 218 ASP A N 1
ATOM 1816 C CA . ASP A 1 218 ? -4.997 11.931 -9.701 1.00 92.75 218 ASP A CA 1
ATOM 1817 C C . ASP A 1 218 ? -6.512 11.712 -9.768 1.00 92.75 218 ASP A C 1
ATOM 1819 O O . ASP A 1 218 ? -7.139 11.368 -8.764 1.00 92.75 218 ASP A O 1
ATOM 1823 N N . ALA A 1 219 ? -7.092 11.841 -10.965 1.00 91.44 219 ALA A N 1
ATOM 1824 C CA . ALA A 1 219 ? -8.516 11.622 -11.189 1.00 91.44 219 ALA A CA 1
ATOM 1825 C C . ALA A 1 219 ? -8.892 10.155 -10.939 1.00 91.44 219 ALA A C 1
ATOM 1827 O O . ALA A 1 219 ? -9.870 9.870 -10.246 1.00 91.44 219 ALA A O 1
ATOM 1828 N N . VAL A 1 220 ? -8.079 9.220 -11.442 1.00 93.44 220 VAL A N 1
ATOM 1829 C CA . VAL A 1 220 ? -8.295 7.782 -11.236 1.00 93.44 220 VAL A CA 1
ATOM 1830 C C . VAL A 1 220 ? -8.196 7.414 -9.754 1.00 93.44 220 VAL A C 1
ATOM 1832 O O . VAL A 1 220 ? -9.039 6.662 -9.268 1.00 93.44 220 VAL A O 1
ATOM 1835 N N . GLU A 1 221 ? -7.225 7.957 -9.004 1.00 95.62 221 GLU A N 1
ATOM 1836 C CA . GLU A 1 221 ? -7.098 7.694 -7.561 1.00 95.62 221 GLU A CA 1
ATOM 1837 C C . GLU A 1 221 ? -8.378 8.075 -6.819 1.00 95.62 221 GLU A C 1
ATOM 1839 O O . GLU A 1 221 ? -8.896 7.260 -6.056 1.00 95.62 221 GLU A O 1
ATOM 1844 N N . GLN A 1 222 ? -8.912 9.274 -7.070 1.00 95.06 222 GLN A N 1
ATOM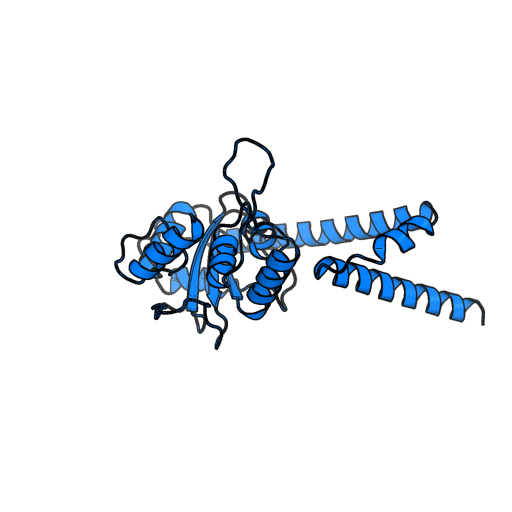 1845 C CA . GLN A 1 222 ? -10.111 9.737 -6.379 1.00 95.06 222 GLN A CA 1
ATOM 1846 C C . GLN A 1 222 ? -11.311 8.827 -6.671 1.00 95.06 222 GLN A C 1
ATOM 1848 O O . GLN A 1 222 ? -11.990 8.382 -5.747 1.00 95.06 222 GLN A O 1
ATOM 1853 N N . LYS A 1 223 ? -11.514 8.446 -7.938 1.00 94.44 223 LYS A N 1
ATOM 1854 C CA . LYS A 1 223 ? -12.593 7.524 -8.328 1.00 94.44 223 LYS A CA 1
ATOM 1855 C C . LYS A 1 223 ? -12.452 6.157 -7.656 1.00 94.44 223 LYS A C 1
ATOM 1857 O O . LYS A 1 223 ? -13.447 5.586 -7.210 1.00 94.44 223 LYS A O 1
ATOM 1862 N N . LEU A 1 224 ? -11.231 5.633 -7.551 1.00 96.62 224 LEU A N 1
ATOM 1863 C CA . LEU A 1 224 ? -10.954 4.373 -6.860 1.00 96.62 224 LEU A CA 1
ATOM 1864 C C . LEU A 1 224 ? -11.190 4.476 -5.348 1.00 96.62 224 LEU A C 1
ATOM 1866 O O . LEU A 1 224 ? -11.713 3.530 -4.761 1.00 96.62 224 LEU A O 1
ATOM 1870 N N . LEU A 1 225 ? -10.824 5.593 -4.716 1.00 96.88 225 LEU A N 1
ATOM 1871 C CA . LEU A 1 225 ? -11.072 5.837 -3.292 1.00 96.88 225 LEU A CA 1
ATOM 1872 C C . LEU A 1 225 ? -12.569 5.874 -2.987 1.00 96.88 225 LEU A C 1
ATOM 1874 O O . LEU A 1 225 ? -13.016 5.174 -2.074 1.00 96.88 225 LEU A O 1
ATOM 1878 N N . ASP A 1 226 ? -13.337 6.612 -3.786 1.00 94.69 226 ASP A N 1
ATOM 1879 C CA . ASP A 1 226 ? -14.792 6.704 -3.650 1.00 94.69 226 ASP A CA 1
ATOM 1880 C C . ASP A 1 226 ? -15.446 5.337 -3.880 1.00 94.69 226 ASP A C 1
ATOM 1882 O O . ASP A 1 226 ? -16.288 4.893 -3.095 1.00 94.69 226 ASP A O 1
ATOM 1886 N N . TYR A 1 227 ? -14.999 4.616 -4.914 1.00 95.75 227 TYR A N 1
ATOM 1887 C CA . TYR A 1 227 ? -15.520 3.294 -5.226 1.00 95.75 227 TYR A CA 1
ATOM 1888 C C . TYR A 1 227 ? -15.194 2.277 -4.133 1.00 95.75 227 TYR A C 1
ATOM 1890 O O . TYR A 1 227 ? -16.116 1.664 -3.606 1.00 95.75 227 TYR A O 1
ATOM 1898 N N . PHE A 1 228 ? -13.924 2.074 -3.773 1.00 97.25 228 PHE A N 1
ATOM 1899 C CA . PHE A 1 228 ? -13.514 0.999 -2.862 1.00 97.25 228 PHE A CA 1
ATOM 1900 C C . PHE A 1 228 ? -13.709 1.328 -1.378 1.00 97.25 228 PHE A C 1
ATOM 1902 O O . PHE A 1 228 ? -13.824 0.398 -0.582 1.00 97.25 228 PHE A O 1
ATOM 1909 N N . SER A 1 229 ? -13.734 2.611 -0.995 1.00 97.31 229 SER A N 1
ATOM 1910 C CA . SER A 1 229 ? -13.767 3.065 0.407 1.00 97.31 229 SER A CA 1
ATOM 1911 C C . SER A 1 229 ? -12.802 2.289 1.338 1.00 97.31 229 SER A C 1
ATOM 1913 O O . SER A 1 229 ? -13.214 1.786 2.393 1.00 97.31 229 SER A O 1
ATOM 1915 N N . PRO A 1 230 ? -11.513 2.140 0.960 1.00 97.50 230 PRO A N 1
ATOM 1916 C CA . PRO A 1 230 ? -10.592 1.235 1.639 1.00 97.50 230 PRO A CA 1
ATOM 1917 C C . PRO A 1 230 ? -10.333 1.633 3.106 1.00 97.50 230 PRO A C 1
ATOM 1919 O O . PRO A 1 230 ? -10.183 2.819 3.417 1.00 97.50 230 PRO A O 1
ATOM 1922 N N . PRO A 1 231 ? -10.207 0.659 4.025 1.00 97.19 231 PRO A N 1
ATOM 1923 C CA . PRO A 1 231 ? -10.040 0.927 5.453 1.00 97.19 231 PRO A CA 1
ATOM 1924 C C . PRO A 1 231 ? -8.696 1.564 5.834 1.00 97.19 231 PRO A C 1
ATOM 1926 O O . PRO A 1 231 ? -8.608 2.173 6.897 1.00 97.19 231 PRO A O 1
ATOM 1929 N N . LEU A 1 232 ? -7.638 1.439 5.017 1.00 96.88 232 LEU A N 1
ATOM 1930 C CA . LEU A 1 232 ? -6.299 1.935 5.381 1.00 96.88 232 LEU A CA 1
ATOM 1931 C C . LEU A 1 232 ? -5.931 3.300 4.775 1.00 96.88 232 LEU A C 1
ATOM 1933 O O . LEU A 1 232 ? -4.879 3.852 5.116 1.00 96.88 232 LEU A O 1
ATOM 1937 N N . ASN A 1 233 ? -6.764 3.866 3.899 1.00 96.56 233 ASN A N 1
ATOM 1938 C CA . ASN A 1 233 ? -6.561 5.209 3.348 1.00 96.56 233 ASN A CA 1
ATOM 1939 C C . ASN A 1 233 ? -7.131 6.261 4.295 1.00 96.56 233 ASN A C 1
ATOM 1941 O O . ASN A 1 233 ? -8.335 6.408 4.392 1.00 96.56 233 ASN A O 1
ATOM 1945 N N . LEU A 1 234 ? -6.283 7.035 4.969 1.00 93.69 234 LEU A N 1
ATOM 1946 C CA . LEU A 1 234 ? -6.740 8.005 5.980 1.00 93.69 234 LEU A CA 1
ATOM 1947 C C . LEU A 1 234 ? -7.279 9.332 5.418 1.00 93.69 234 LEU A C 1
ATOM 1949 O O . LEU A 1 234 ? -7.735 10.168 6.190 1.00 93.69 234 LEU A O 1
ATOM 1953 N N . LYS A 1 235 ? -7.150 9.576 4.111 1.00 91.50 235 LYS A N 1
ATOM 1954 C CA . LYS A 1 235 ? -7.517 10.839 3.452 1.00 91.50 235 LYS A CA 1
ATOM 1955 C C . LYS A 1 235 ? -8.137 10.558 2.084 1.00 91.50 235 LYS A C 1
ATOM 1957 O O . LYS A 1 235 ? -7.873 9.501 1.515 1.00 91.50 235 LYS A O 1
ATOM 1962 N N . GLY A 1 236 ? -8.898 11.525 1.569 1.00 88.69 236 GLY A N 1
ATOM 1963 C CA . GLY A 1 236 ? -9.489 11.471 0.226 1.00 88.69 236 GLY A CA 1
ATOM 1964 C C . GLY A 1 236 ? -10.702 10.547 0.107 1.00 88.69 236 GLY A C 1
ATOM 1965 O O . GLY A 1 236 ? -11.053 10.165 -1.000 1.00 88.69 236 GLY A O 1
ATOM 1966 N N . ILE A 1 237 ? -11.319 10.160 1.230 1.00 91.62 237 ILE A N 1
ATOM 1967 C CA . ILE A 1 237 ? -12.528 9.327 1.261 1.00 91.62 237 ILE A CA 1
ATOM 1968 C C . ILE A 1 237 ? -13.619 10.077 2.017 1.00 91.62 237 ILE A C 1
ATOM 1970 O O . ILE A 1 237 ? -13.449 10.358 3.204 1.00 91.62 237 ILE A O 1
ATOM 1974 N N . ASN A 1 238 ? -14.746 10.315 1.344 1.00 88.25 238 ASN A N 1
ATOM 1975 C CA . ASN A 1 238 ? -15.925 10.980 1.916 1.00 88.25 238 ASN A CA 1
ATOM 1976 C C . ASN A 1 238 ? -17.019 9.996 2.373 1.00 88.25 238 ASN A C 1
ATOM 1978 O O . ASN A 1 238 ? -17.997 10.399 2.987 1.00 88.25 238 ASN A O 1
ATOM 1982 N N . SER A 1 239 ? -16.863 8.705 2.078 1.00 91.88 239 SER A N 1
ATOM 1983 C CA . SER A 1 239 ? -17.819 7.650 2.436 1.00 91.88 239 SER A CA 1
ATOM 1984 C C . SER A 1 239 ? -17.810 7.327 3.934 1.00 91.88 239 SER A C 1
ATOM 1986 O O . SER A 1 239 ? -16.744 7.242 4.547 1.00 91.88 239 SER A O 1
ATOM 1988 N N . GLU A 1 240 ? -18.979 7.037 4.508 1.00 95.19 240 GLU A N 1
ATOM 1989 C CA . GLU A 1 240 ? -19.108 6.554 5.893 1.00 95.19 240 GLU A CA 1
ATOM 1990 C C . GLU A 1 240 ? -18.573 5.120 6.077 1.00 95.19 240 GLU A C 1
ATOM 1992 O O . GLU A 1 240 ? -18.158 4.735 7.173 1.00 95.19 240 GLU A O 1
ATOM 1997 N N . ILE A 1 241 ? -18.472 4.338 4.996 1.00 96.12 241 ILE A N 1
ATOM 1998 C CA . ILE A 1 241 ? -17.910 2.981 5.032 1.00 96.12 241 ILE A CA 1
ATOM 1999 C C . ILE A 1 241 ? -16.483 3.027 5.590 1.00 96.12 241 ILE A C 1
ATOM 2001 O O . ILE A 1 241 ? -15.638 3.769 5.085 1.00 96.12 241 ILE A O 1
ATOM 2005 N N . ASN A 1 242 ? -16.197 2.202 6.605 1.00 96.56 242 ASN A N 1
ATOM 2006 C CA . ASN A 1 242 ? -14.908 2.110 7.308 1.00 96.56 242 ASN A CA 1
ATOM 2007 C C . ASN A 1 242 ? -14.425 3.419 7.973 1.00 96.56 242 ASN A C 1
ATOM 2009 O O . ASN A 1 242 ? -13.251 3.508 8.342 1.00 96.56 242 ASN A O 1
ATOM 2013 N N . LYS A 1 243 ? -15.273 4.446 8.133 1.00 96.12 243 LYS A N 1
ATOM 2014 C CA . LYS A 1 243 ? -14.862 5.739 8.709 1.00 96.12 243 LYS A CA 1
ATOM 2015 C C . LYS A 1 243 ? -14.328 5.605 10.130 1.00 96.12 243 LYS A C 1
ATOM 2017 O O . LYS A 1 243 ? -13.245 6.116 10.409 1.00 96.12 243 LYS A O 1
ATOM 2022 N N . GLU A 1 244 ? -15.013 4.848 10.981 1.00 95.69 244 GLU A N 1
ATOM 2023 C CA . GLU A 1 244 ? -14.573 4.570 12.354 1.00 95.69 244 GLU A CA 1
ATOM 2024 C C . GLU A 1 244 ? -13.210 3.866 12.387 1.00 95.69 244 GLU A C 1
ATOM 2026 O O . GLU A 1 244 ? -12.330 4.228 13.165 1.00 95.69 244 GLU A O 1
ATOM 2031 N N . ILE A 1 245 ? -12.978 2.923 11.467 1.00 95.81 245 ILE A N 1
ATOM 2032 C CA . ILE A 1 245 ? -11.691 2.225 11.332 1.00 95.81 245 ILE A CA 1
ATOM 2033 C C . ILE A 1 245 ? -10.589 3.207 10.942 1.00 95.81 245 ILE A C 1
ATOM 2035 O O . ILE A 1 245 ? -9.496 3.165 11.508 1.00 95.81 245 ILE A O 1
ATOM 2039 N N . ARG A 1 246 ? -10.861 4.116 9.997 1.00 96.00 246 ARG A N 1
ATOM 2040 C CA . ARG A 1 246 ? -9.904 5.157 9.601 1.00 96.00 246 ARG A CA 1
ATOM 2041 C C . ARG A 1 246 ? -9.605 6.116 10.751 1.00 96.00 246 ARG A C 1
ATOM 2043 O O . ARG A 1 246 ? -8.446 6.481 10.932 1.00 96.00 246 ARG A O 1
ATOM 2050 N N . GLN A 1 247 ? -10.609 6.499 11.537 1.00 95.12 247 GLN A N 1
ATOM 2051 C CA . GLN A 1 247 ? -10.439 7.351 12.719 1.00 95.12 247 GLN A CA 1
ATOM 2052 C C . GLN A 1 247 ? -9.608 6.647 13.798 1.00 95.12 247 GLN A C 1
ATOM 2054 O O . GLN A 1 247 ? -8.623 7.206 14.280 1.00 95.12 247 GLN A O 1
ATOM 2059 N N . TYR A 1 248 ? -9.933 5.392 14.111 1.00 95.25 248 TYR A N 1
ATOM 2060 C CA . TYR A 1 248 ? -9.149 4.563 15.022 1.00 95.25 248 TYR A CA 1
ATOM 2061 C C . TYR A 1 248 ? -7.693 4.441 14.557 1.00 95.25 248 TYR A C 1
ATOM 2063 O O . TYR A 1 248 ? -6.764 4.704 15.325 1.00 95.25 248 TYR A O 1
ATOM 2071 N N . LEU A 1 249 ? -7.486 4.118 13.276 1.00 95.00 249 LEU A N 1
ATOM 2072 C CA . LEU A 1 249 ? -6.165 3.987 12.669 1.00 95.00 249 LEU A CA 1
AT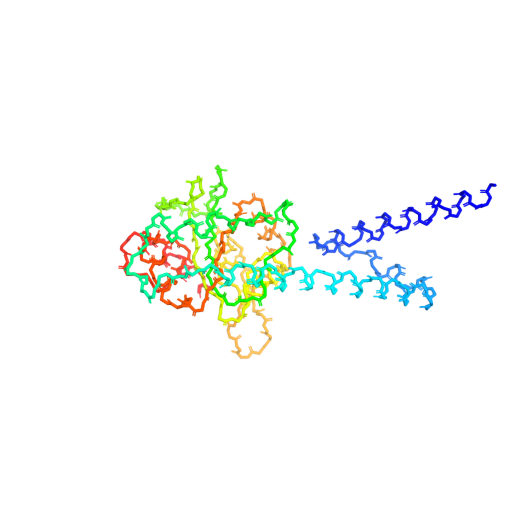OM 2073 C C . LEU A 1 249 ? -5.379 5.303 12.716 1.00 95.00 249 LEU A C 1
ATOM 2075 O O . LEU A 1 249 ? -4.183 5.292 13.008 1.00 95.00 249 LEU A O 1
ATOM 2079 N N . PHE A 1 250 ? -6.032 6.437 12.455 1.00 93.75 250 PHE A N 1
ATOM 2080 C CA . PHE A 1 250 ? -5.424 7.760 12.582 1.00 93.75 250 PHE A CA 1
ATOM 2081 C C . PHE A 1 250 ? -4.926 8.001 14.012 1.00 93.75 250 PHE A C 1
ATOM 2083 O O . PHE A 1 250 ? -3.766 8.377 14.193 1.00 93.75 250 PHE A O 1
ATOM 2090 N N . THR A 1 251 ? -5.753 7.701 15.016 1.00 93.44 251 THR A N 1
ATOM 2091 C CA . THR A 1 251 ? -5.408 7.846 16.435 1.00 93.44 251 THR A CA 1
ATOM 2092 C C . THR A 1 251 ? -4.192 7.004 16.807 1.00 93.44 251 THR A C 1
ATOM 2094 O O . THR A 1 251 ? -3.191 7.543 17.276 1.00 93.44 251 THR A O 1
ATOM 2097 N N . ILE A 1 252 ? -4.207 5.693 16.546 1.00 92.00 252 ILE A N 1
ATOM 2098 C CA . ILE A 1 252 ? -3.079 4.818 16.918 1.00 92.00 252 ILE A CA 1
ATOM 2099 C C . ILE A 1 252 ? -1.800 5.118 16.124 1.00 92.00 252 ILE A C 1
ATOM 2101 O O . ILE A 1 252 ? -0.698 4.847 16.594 1.00 92.00 252 ILE A O 1
ATOM 2105 N N . ARG A 1 253 ? -1.914 5.708 14.926 1.00 89.25 253 ARG A N 1
ATOM 2106 C CA . ARG A 1 253 ? -0.751 6.099 14.120 1.00 89.25 253 ARG A CA 1
ATOM 2107 C C . ARG A 1 253 ? -0.107 7.397 14.597 1.00 89.25 253 ARG A C 1
ATOM 2109 O O . ARG A 1 253 ? 1.062 7.615 14.274 1.00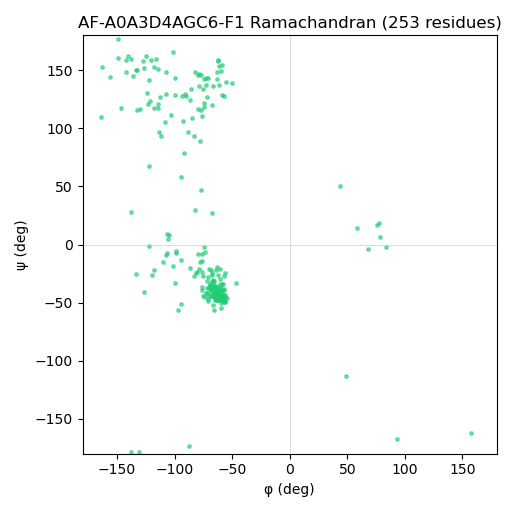 89.25 253 ARG A O 1
ATOM 2116 N N . ASN A 1 254 ? -0.824 8.234 15.341 1.00 86.25 254 ASN A N 1
ATOM 2117 C CA . ASN A 1 254 ? -0.324 9.516 15.837 1.00 86.25 254 ASN A CA 1
ATOM 2118 C C . ASN A 1 254 ? -0.005 9.521 17.345 1.00 86.25 254 ASN A C 1
ATOM 2120 O O . ASN A 1 254 ? 0.600 10.485 17.797 1.00 86.25 254 ASN A O 1
ATOM 2124 N N . LYS A 1 255 ? -0.341 8.453 18.082 1.00 78.75 255 LYS A N 1
ATOM 2125 C CA . LYS A 1 255 ? 0.239 8.137 19.403 1.00 78.75 255 LYS A CA 1
ATOM 2126 C C . LYS A 1 255 ? 1.736 7.862 19.300 1.00 78.75 255 LYS A C 1
ATOM 2128 O O . LYS A 1 255 ? 2.491 8.296 20.184 1.00 78.75 255 LYS A O 1
#

Secondary structure (DSSP, 8-state):
-HHHHHHHHHHHHHHHHHHHHHHHHTT--SSHHHHHHH--HHHHHHHHHHHHHHHHHHHHHHHHHHHHHHTSPPPS---S--HHHHHHHHT-EE-TTT--S---SS-EEEEEEEPTT-----TT------EETTEEEEEEEEESS-HIIIIIIIIISSS-TTT-HHHHHHHHHTTPPEEESSSSS---EEE-HHHHHHHHHHHHHHEEEEEEE-S-HHHHHHHHHHHH--TT--SS---STTHHHHHHHHHHHH-

Foldseek 3Di:
DVVVVVVVVVVVVVVVVVVCVVVVQLVDDDCPVVVVVPDDPVVVVVVVVVVVVVVVVLLVLQVVVLVVQVPPDDDPDPPADDPVNLVLQVVFKAQLQDDDLNFHQAWWKKWKWWDPPDDQLAPPDDADFDDSPRTGTADMDTDQGGPCCQPCVQQQGAFHPLPDLQLLLRLLSVVFDWDQPDPDDDSGITGDRVSRSVSNVSCNVIMMMGIHHDNCRVVVRLNCCAVTVHLSDLDSYPDPRNPVSSVVSVVSSVD

Mean predicted aligned error: 11.47 Å